Protein AF-A0A395H9W3-F1 (afdb_monomer)

pLDDT: mean 88.21, std 10.36, range [48.06, 97.06]

Secondary structure (DSSP, 8-state):
-HHHHHHHHHHHHHHHHHHHHTTHHHHHHHHTS-HHHHH---S---SS-HHHHHHHHHHH---HHHHHHHHHHHHHHHHHHHHHHHHTTS--HHHHHHH-TTPPP-HHHHHHHHHT-TT-SSHHHHHHHHHHHHHHHHHHHHHTSTTGGGGGGGGHHHHHHS-GGGHHHHHHHHHH-HHHHHHHHHHHHHHHHHHHH---

Sequence (200 aa):
KTRESIQTVEQRITTILAALERKMGKIKDYLASSVSVVTSSKTDWMGEDPCIVDIELASKQTSLDVKFKAGLGRCLMADRYISWEKETSRPSRVQALTADLSSSDRQFHVEKYVATNPQYKNRETARKAIQHGIKHRVFEELYGNPGASILFFFVYSLFRDLPYPALPLLSERLKQSKGLCDLAADRSKWVQECKRLYKG

Nearest PDB structures (foldseek):
  6w2r-assembly1_A  TM=2.247E-01  e=1.349E+00  synthetic construct
  6w2r-assembly4_D  TM=1.777E-01  e=1.017E+00  synthetic construct
  6e9n-assembly2_B  TM=1.859E-01  e=8.841E+00  Escherichia coli

Radius of gyration: 16.58 Å; Cα contacts (8 Å, |Δi|>4): 212; chains: 1; bounding box: 41×40×38 Å

Foldseek 3Di:
DPPVVVVVLVVLLVVLVVLLVVCVVVVLVVLVDALCVLLDDPDPPPLAPPLLVLLVVVVVDQDPSSLLSVLLSLLLLLVVLQVVVVVVVDDGPLRVCLVPVPPDDPLVSLLVVLVVDPNHPPSVSSSLSNVLSSLLSNLCVLLVAAQLSSSCSNVVVSSSPNRSVSSNVSSVVCCVVVSSVVSSRVSNVVSVVSSVSNDD

Organism: NCBI:txid1448316

Solvent-accessible surface area (backbone atoms only — not comparable to full-atom values): 10978 Å² total; per-residue (Å²): 121,69,66,67,53,48,55,53,48,52,52,51,46,52,51,47,51,53,56,46,60,78,40,38,69,66,50,52,58,58,72,68,51,60,57,68,70,71,43,56,74,90,69,83,62,86,79,45,48,45,41,53,55,34,41,55,47,36,76,79,44,86,51,69,66,41,26,44,49,21,38,50,22,17,43,51,47,18,49,55,50,46,54,56,38,49,76,68,77,46,84,32,73,43,58,48,37,67,76,33,52,78,59,75,83,64,59,70,58,48,51,50,53,49,71,73,37,82,56,48,76,58,46,67,58,48,42,52,31,25,60,54,14,38,52,41,50,32,45,16,62,75,60,72,39,72,49,40,46,58,67,42,28,82,44,40,71,61,56,68,73,52,57,62,74,50,44,62,60,44,39,55,54,40,62,70,36,57,76,59,37,51,51,28,58,75,40,15,65,58,47,52,50,35,60,73,59,50,65,110

Structure (mmCIF, N/CA/C/O backbone):
data_AF-A0A395H9W3-F1
#
_entry.id   AF-A0A395H9W3-F1
#
loop_
_atom_site.group_PDB
_atom_site.id
_atom_site.type_symbol
_atom_site.label_atom_id
_atom_site.label_alt_id
_atom_site.label_comp_id
_atom_site.label_asym_id
_atom_site.label_entity_id
_atom_site.label_seq_id
_atom_site.pdbx_PDB_ins_code
_atom_site.Cartn_x
_atom_site.Cartn_y
_atom_site.Cartn_z
_atom_site.occupancy
_atom_site.B_iso_or_equiv
_atom_site.auth_seq_id
_atom_site.auth_comp_id
_atom_site.auth_asym_id
_atom_site.auth_atom_id
_atom_site.pdbx_PDB_model_num
ATOM 1 N N . LYS A 1 1 ? -20.975 16.732 -15.163 1.00 50.28 1 LYS A N 1
ATOM 2 C CA . LYS A 1 1 ? -20.091 15.548 -14.984 1.00 50.28 1 LYS A CA 1
ATOM 3 C C . LYS A 1 1 ? -19.219 15.599 -13.718 1.00 50.28 1 LYS A C 1
ATOM 5 O O . LYS A 1 1 ? -18.920 14.547 -13.177 1.00 50.28 1 LYS A O 1
ATOM 10 N N . THR A 1 2 ? -18.838 16.772 -13.199 1.00 58.78 2 THR A N 1
ATOM 11 C CA . THR A 1 2 ? -17.886 16.902 -12.071 1.00 58.78 2 THR A CA 1
ATOM 12 C C . THR A 1 2 ? -18.462 16.522 -10.697 1.00 58.78 2 THR A C 1
ATOM 14 O O . THR A 1 2 ? -17.769 15.916 -9.891 1.00 58.78 2 THR A O 1
ATOM 17 N N . ARG A 1 3 ? -19.742 16.811 -10.430 1.00 48.06 3 ARG A N 1
ATOM 18 C CA . ARG A 1 3 ? -20.356 16.612 -9.101 1.00 48.06 3 ARG A CA 1
ATOM 19 C C . ARG A 1 3 ? -20.657 15.140 -8.775 1.00 48.06 3 ARG A C 1
ATOM 21 O O . ARG A 1 3 ? -20.326 14.685 -7.689 1.00 48.06 3 ARG A O 1
ATOM 28 N N . GLU A 1 4 ? -21.180 14.380 -9.741 1.00 49.59 4 GLU A N 1
ATOM 29 C CA . GLU A 1 4 ? -21.422 12.928 -9.610 1.00 49.59 4 GLU A CA 1
ATOM 30 C C . GLU A 1 4 ? -20.113 12.135 -9.460 1.00 49.59 4 GLU A C 1
ATOM 32 O O . GLU A 1 4 ? -20.036 11.184 -8.682 1.00 49.59 4 GLU A O 1
ATOM 37 N N . SER A 1 5 ? -19.049 12.569 -10.148 1.00 65.62 5 SER A N 1
ATOM 38 C CA . SER A 1 5 ? -17.709 11.989 -10.005 1.00 65.62 5 SER A CA 1
ATOM 39 C C . SER A 1 5 ? -17.141 12.198 -8.597 1.00 65.62 5 SER A C 1
ATOM 41 O O . SER A 1 5 ? -16.544 11.278 -8.041 1.00 65.62 5 SER A O 1
ATOM 43 N N . ILE A 1 6 ? -17.329 13.383 -8.007 1.00 67.62 6 ILE A N 1
ATOM 44 C CA . ILE A 1 6 ? -16.853 13.700 -6.649 1.00 67.62 6 ILE A CA 1
ATOM 45 C C . ILE A 1 6 ? -17.648 12.913 -5.603 1.00 67.62 6 ILE A C 1
ATOM 47 O O . ILE A 1 6 ? -17.051 12.261 -4.750 1.00 67.62 6 ILE A O 1
ATOM 51 N N . GLN A 1 7 ? -18.978 12.876 -5.725 1.00 66.94 7 GLN A N 1
ATOM 52 C CA . GLN A 1 7 ? -19.846 12.122 -4.814 1.00 66.94 7 GLN A CA 1
ATOM 53 C C . GLN A 1 7 ? -19.514 10.619 -4.815 1.00 66.94 7 GLN A C 1
ATOM 55 O O . GLN A 1 7 ? -19.508 9.967 -3.771 1.00 66.94 7 GLN A O 1
ATOM 60 N N . THR A 1 8 ? -19.144 10.075 -5.978 1.00 87.88 8 THR A N 1
ATOM 61 C CA . THR A 1 8 ? -18.698 8.680 -6.105 1.00 87.88 8 THR A CA 1
ATOM 62 C C . THR A 1 8 ? -17.341 8.440 -5.428 1.00 87.88 8 THR A C 1
ATOM 64 O O . THR A 1 8 ? -17.123 7.387 -4.823 1.00 87.88 8 THR A O 1
ATOM 67 N N . VAL A 1 9 ? -16.416 9.404 -5.498 1.00 91.31 9 VAL A N 1
ATOM 68 C CA . VAL A 1 9 ? -15.104 9.323 -4.832 1.00 91.31 9 VAL A CA 1
ATOM 69 C C . VAL A 1 9 ? -15.247 9.389 -3.313 1.00 91.31 9 VAL A C 1
ATOM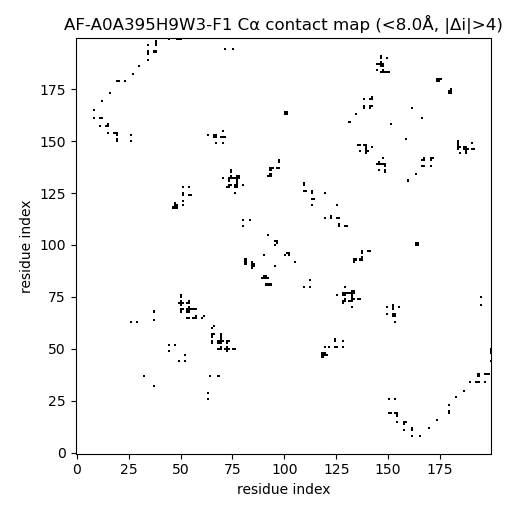 71 O O . VAL A 1 9 ? -14.672 8.551 -2.616 1.00 91.31 9 VAL A O 1
ATOM 74 N N . GLU A 1 10 ? -16.042 10.325 -2.798 1.00 92.62 10 GLU A N 1
ATOM 75 C CA . GLU A 1 10 ? -16.300 10.449 -1.361 1.00 92.62 10 GLU A CA 1
ATOM 76 C C . GLU A 1 10 ? -16.931 9.176 -0.796 1.00 92.62 10 GLU A C 1
ATOM 78 O O . GLU A 1 10 ? -16.454 8.644 0.205 1.00 92.62 10 GLU A O 1
ATOM 83 N N . GLN A 1 11 ? -17.924 8.610 -1.488 1.00 94.12 11 GLN A N 1
ATOM 84 C CA . GLN A 1 11 ? -18.550 7.356 -1.071 1.00 94.12 11 GLN A CA 1
ATOM 85 C C . GLN A 1 11 ? -17.548 6.193 -1.022 1.00 94.12 11 GLN A C 1
ATOM 87 O O . GLN A 1 11 ? -17.581 5.371 -0.100 1.00 94.12 11 GLN A O 1
ATOM 92 N N . ARG A 1 12 ? -16.627 6.117 -1.992 1.00 94.81 12 ARG A N 1
ATOM 93 C CA . ARG A 1 12 ? -15.558 5.105 -2.011 1.00 94.81 12 ARG A CA 1
ATOM 94 C C . ARG A 1 12 ? -14.594 5.271 -0.836 1.00 94.81 12 ARG A C 1
ATOM 96 O O . ARG A 1 12 ? -14.250 4.273 -0.205 1.00 94.81 12 ARG A O 1
ATOM 103 N N . ILE A 1 13 ? -14.205 6.504 -0.509 1.00 96.50 13 ILE A N 1
ATOM 104 C CA . ILE A 1 13 ? -13.354 6.806 0.654 1.00 96.50 13 ILE A CA 1
ATOM 105 C C . ILE A 1 13 ? -14.069 6.427 1.953 1.00 96.50 13 ILE A C 1
ATOM 107 O O . ILE A 1 13 ? -13.510 5.680 2.755 1.00 96.50 13 ILE A O 1
ATOM 111 N N . THR A 1 14 ? -15.325 6.840 2.125 1.00 95.88 14 THR A N 1
ATOM 112 C CA . THR A 1 14 ? -16.154 6.456 3.279 1.00 95.88 14 THR A CA 1
ATOM 113 C C . THR A 1 14 ? -16.253 4.938 3.408 1.00 95.88 14 THR A C 1
ATOM 115 O O . THR A 1 14 ? -16.108 4.392 4.500 1.00 95.88 14 THR A O 1
ATOM 118 N N . THR A 1 15 ? -16.411 4.227 2.289 1.00 96.75 15 THR A N 1
ATOM 119 C CA . THR A 1 15 ? -16.451 2.757 2.268 1.00 96.75 15 THR A CA 1
ATOM 120 C C . THR A 1 15 ? -15.126 2.134 2.716 1.00 96.75 15 THR A C 1
ATOM 122 O O . THR A 1 15 ? -15.141 1.155 3.466 1.00 96.75 15 THR A O 1
ATOM 125 N N . ILE A 1 16 ? -13.982 2.690 2.295 1.00 97.06 16 ILE A N 1
ATOM 126 C CA . ILE A 1 16 ? -12.652 2.253 2.752 1.00 97.06 16 ILE A CA 1
ATOM 127 C C . ILE A 1 16 ? -12.527 2.433 4.267 1.00 97.06 16 ILE A C 1
ATOM 129 O O . ILE A 1 16 ? -12.185 1.475 4.962 1.00 97.06 16 ILE A O 1
ATOM 133 N N . LEU A 1 17 ? -12.827 3.628 4.779 1.00 97.06 17 LEU A N 1
ATOM 134 C CA . LEU A 1 17 ? -12.671 3.953 6.199 1.00 97.06 17 LEU A CA 1
ATOM 135 C C . LEU A 1 17 ? -13.602 3.108 7.073 1.00 97.06 17 LEU A C 1
ATOM 137 O O . LEU A 1 17 ? -13.132 2.452 7.999 1.00 97.06 17 LEU A O 1
ATOM 141 N N . ALA A 1 18 ?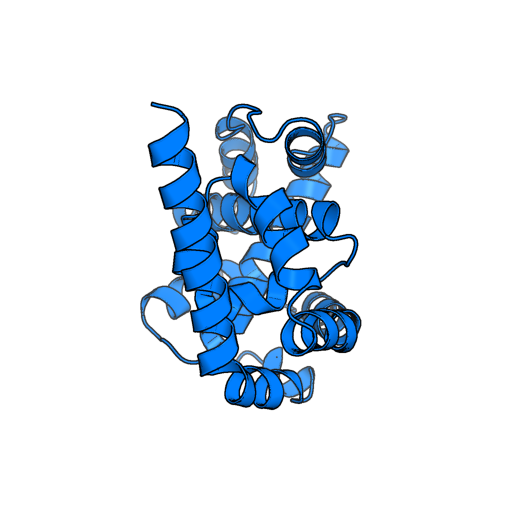 -14.879 2.983 6.704 1.00 96.50 18 ALA A N 1
ATOM 142 C CA . ALA A 1 18 ? -15.821 2.111 7.405 1.00 96.50 18 ALA A CA 1
ATOM 143 C C . ALA A 1 18 ? -15.376 0.635 7.382 1.00 96.50 18 ALA A C 1
ATOM 145 O O . ALA A 1 18 ? -15.551 -0.105 8.352 1.00 96.50 18 ALA A O 1
ATOM 146 N N . ALA A 1 19 ? -14.779 0.166 6.280 1.00 96.56 19 ALA A N 1
ATOM 147 C CA . ALA A 1 19 ? -14.246 -1.192 6.204 1.00 96.56 19 ALA A CA 1
ATOM 148 C C . ALA A 1 19 ? -13.026 -1.410 7.111 1.00 96.56 19 ALA A C 1
ATOM 150 O O . ALA A 1 19 ? -12.871 -2.518 7.635 1.00 96.56 19 ALA A O 1
ATOM 151 N N . LEU A 1 20 ? -12.186 -0.390 7.297 1.00 96.31 20 LEU A N 1
ATOM 152 C CA . LEU A 1 20 ? -11.075 -0.414 8.246 1.00 96.31 20 LEU A CA 1
ATOM 153 C C . LEU A 1 20 ? -11.578 -0.402 9.690 1.00 96.31 20 LEU A C 1
ATOM 155 O O . LEU A 1 20 ? -11.174 -1.256 10.474 1.00 96.31 20 LEU A O 1
ATOM 159 N N . GLU A 1 21 ? -12.511 0.490 10.020 1.00 95.50 21 GLU A N 1
ATOM 160 C CA . GLU A 1 21 ? -13.086 0.611 11.364 1.00 95.50 21 GLU A CA 1
ATOM 161 C C . GLU A 1 21 ? -13.760 -0.687 11.818 1.00 95.50 21 GLU A C 1
ATOM 163 O O . GLU A 1 21 ? -13.464 -1.191 12.901 1.00 95.50 21 GLU A O 1
ATOM 168 N N . ARG A 1 22 ? -14.556 -1.330 10.950 1.00 95.88 22 ARG A N 1
ATOM 169 C CA . ARG A 1 22 ? -15.165 -2.646 11.244 1.00 95.88 22 ARG A CA 1
ATOM 170 C C . ARG A 1 22 ? -14.147 -3.749 11.542 1.00 95.88 22 ARG A C 1
ATOM 172 O O . ARG A 1 22 ? -14.478 -4.732 12.200 1.00 95.88 22 ARG A O 1
ATOM 179 N N . LYS A 1 23 ? -12.928 -3.632 11.016 1.00 93.94 23 LYS A N 1
ATOM 180 C CA . LYS A 1 23 ? -11.847 -4.613 11.196 1.00 93.94 23 LYS A CA 1
ATOM 181 C C . LYS A 1 23 ? -10.817 -4.166 12.231 1.00 93.94 23 LYS A C 1
ATOM 183 O O . LYS A 1 23 ? -9.870 -4.910 12.471 1.00 93.94 23 LYS A O 1
ATOM 188 N N . MET A 1 24 ? -11.002 -2.996 12.844 1.00 93.31 24 MET A N 1
ATOM 189 C CA . MET A 1 24 ? -9.991 -2.319 13.649 1.00 93.31 24 MET A CA 1
ATOM 190 C C . MET A 1 24 ? -9.416 -3.214 14.742 1.00 93.31 24 MET A C 1
ATOM 192 O O . MET A 1 24 ? -8.200 -3.326 14.829 1.00 93.31 24 MET A O 1
ATOM 196 N N . GLY A 1 25 ? -10.265 -3.877 15.537 1.00 93.94 25 GLY A N 1
ATOM 197 C CA . GLY A 1 25 ? -9.808 -4.765 16.614 1.00 93.94 25 GLY A CA 1
ATOM 198 C C . GLY A 1 25 ? -8.869 -5.852 16.091 1.00 93.94 25 GLY A C 1
ATOM 199 O O . GLY A 1 25 ? -7.715 -5.922 16.490 1.00 93.94 25 GLY A O 1
ATOM 200 N N . LYS A 1 26 ? -9.304 -6.590 15.063 1.00 94.00 26 LYS A N 1
ATOM 201 C CA . LYS A 1 26 ? -8.502 -7.660 14.452 1.00 94.00 26 LYS A CA 1
ATOM 202 C C . LYS A 1 26 ? -7.198 -7.154 13.824 1.00 94.00 26 LYS A C 1
ATOM 204 O O . LYS A 1 26 ? -6.192 -7.854 13.860 1.00 94.00 26 LYS A O 1
ATOM 209 N N . ILE A 1 27 ? -7.217 -5.961 13.220 1.00 93.88 27 ILE A N 1
ATOM 210 C CA . ILE A 1 27 ? -6.010 -5.333 12.663 1.00 93.88 27 ILE A CA 1
ATOM 211 C C . ILE A 1 27 ? -5.053 -4.962 13.798 1.00 93.88 27 ILE A C 1
ATOM 213 O O . ILE A 1 27 ? -3.875 -5.288 13.715 1.00 93.88 27 ILE A O 1
ATOM 217 N N . LYS A 1 28 ? -5.546 -4.324 14.865 1.00 94.06 28 LYS A N 1
ATOM 218 C CA . LYS A 1 28 ? -4.741 -3.962 16.038 1.00 94.06 28 LYS A CA 1
ATOM 219 C C . LYS A 1 28 ? -4.086 -5.186 16.668 1.00 94.06 28 LYS A C 1
ATOM 221 O O . LYS A 1 28 ? -2.877 -5.156 16.878 1.00 94.06 28 LYS A O 1
ATOM 226 N N . ASP A 1 29 ? -4.854 -6.249 16.889 1.00 92.94 29 ASP A N 1
ATOM 227 C CA . ASP A 1 29 ? -4.359 -7.497 17.476 1.00 92.94 29 ASP A CA 1
ATOM 228 C C . ASP A 1 29 ? -3.267 -8.120 16.601 1.00 92.94 29 ASP A C 1
ATOM 230 O O . ASP A 1 29 ? -2.193 -8.471 17.085 1.00 92.94 29 ASP A O 1
ATOM 234 N N . TYR A 1 30 ? -3.495 -8.185 15.285 1.00 92.56 30 TYR A N 1
ATOM 235 C CA . TYR A 1 30 ? -2.500 -8.714 14.355 1.00 92.56 30 TYR A CA 1
ATOM 236 C C . TYR A 1 30 ? -1.212 -7.874 14.363 1.00 92.56 30 TYR A C 1
ATOM 238 O O . TYR A 1 30 ? -0.124 -8.427 14.505 1.00 92.56 30 TYR A O 1
ATOM 246 N N . LEU A 1 31 ? -1.321 -6.542 14.292 1.00 91.38 31 LEU A N 1
ATOM 247 C CA . LEU A 1 31 ? -0.172 -5.623 14.296 1.00 91.38 31 LEU A CA 1
ATOM 248 C C . LEU A 1 31 ? 0.544 -5.518 15.652 1.00 91.38 31 LEU A C 1
ATOM 250 O O . LEU A 1 31 ? 1.634 -4.948 15.728 1.00 91.38 31 LEU A O 1
ATOM 254 N N . ALA A 1 32 ? -0.053 -6.039 16.725 1.00 90.94 32 ALA A N 1
ATOM 255 C CA . ALA A 1 32 ? 0.594 -6.184 18.023 1.00 90.94 32 ALA A CA 1
ATOM 256 C C . ALA A 1 32 ? 1.506 -7.423 18.104 1.00 90.94 32 ALA A C 1
ATOM 258 O O . ALA A 1 32 ? 2.291 -7.526 19.046 1.00 90.94 32 ALA A O 1
ATOM 259 N N . SER A 1 33 ? 1.439 -8.331 17.124 1.00 89.19 33 SER A N 1
ATOM 260 C CA . SER A 1 33 ? 2.284 -9.530 17.066 1.00 89.19 33 SER A CA 1
ATOM 261 C C . SER A 1 33 ? 3.768 -9.182 16.911 1.00 89.19 33 SER A C 1
ATOM 263 O O . SER A 1 33 ? 4.135 -8.131 16.373 1.00 89.19 33 SER A O 1
ATOM 265 N N . SER A 1 34 ? 4.654 -10.079 17.350 1.00 85.81 34 SER A N 1
ATOM 266 C CA . SER A 1 34 ? 6.090 -9.903 17.125 1.00 85.81 34 SER A CA 1
ATOM 267 C C . SER A 1 34 ? 6.416 -9.963 15.631 1.00 85.81 34 SER A C 1
ATOM 269 O O . SER A 1 34 ? 5.802 -10.713 14.869 1.00 85.81 34 SER A O 1
ATOM 271 N N . VAL A 1 35 ? 7.429 -9.202 15.209 1.00 85.12 35 VAL A N 1
ATOM 272 C CA . VAL A 1 35 ? 7.870 -9.190 13.805 1.00 85.12 35 VAL A CA 1
ATOM 273 C C . VAL A 1 35 ? 8.266 -10.594 13.337 1.00 85.12 35 VAL A C 1
ATOM 275 O O . VAL A 1 35 ? 7.911 -10.992 12.233 1.00 85.12 35 VAL A O 1
ATOM 278 N N . SER A 1 36 ? 8.916 -11.377 14.205 1.00 77.31 36 SER A N 1
ATOM 279 C CA . SER A 1 36 ? 9.367 -12.742 13.906 1.00 77.31 36 SER A CA 1
ATOM 280 C C . SER A 1 36 ? 8.243 -13.688 13.482 1.00 77.31 36 SER A C 1
ATOM 282 O O . SER A 1 36 ? 8.453 -14.526 12.609 1.00 77.31 36 SER A O 1
ATOM 284 N N . VAL A 1 37 ? 7.046 -13.549 14.060 1.00 74.81 37 VAL A N 1
ATOM 285 C CA . VAL A 1 37 ? 5.881 -14.369 13.696 1.00 74.81 37 VAL A CA 1
ATOM 286 C C . VAL A 1 37 ? 5.444 -14.052 12.270 1.00 74.81 37 VAL A C 1
ATOM 288 O O . VAL A 1 37 ? 5.152 -14.955 11.489 1.00 74.81 37 VAL A O 1
ATOM 291 N N . VAL A 1 38 ? 5.471 -12.773 11.911 1.00 74.12 38 VAL A N 1
ATOM 292 C CA . VAL A 1 38 ? 4.949 -12.265 10.644 1.00 74.12 38 VAL A CA 1
ATOM 293 C C . VAL A 1 38 ? 5.936 -12.441 9.487 1.00 74.12 38 VAL A C 1
ATOM 295 O O . VAL A 1 38 ? 5.521 -12.683 8.356 1.00 74.12 38 VAL A O 1
ATOM 298 N N . THR A 1 39 ? 7.243 -12.363 9.747 1.00 70.56 39 THR A N 1
ATOM 299 C CA . THR A 1 39 ? 8.281 -12.563 8.722 1.00 70.56 39 THR A CA 1
ATOM 300 C C . THR A 1 39 ? 8.706 -14.020 8.573 1.00 70.56 39 THR A C 1
ATOM 302 O O . THR A 1 39 ? 9.443 -14.340 7.645 1.00 70.56 39 THR A O 1
ATOM 305 N N . SER A 1 40 ? 8.257 -14.919 9.455 1.00 66.94 40 SER A N 1
ATOM 306 C CA . SER A 1 40 ? 8.475 -16.353 9.271 1.00 66.94 40 SER A CA 1
ATOM 307 C C . SER A 1 40 ? 7.628 -16.866 8.100 1.00 66.94 40 SER A C 1
ATOM 309 O O . SER A 1 40 ? 6.391 -16.818 8.118 1.00 66.94 40 SER A O 1
ATOM 311 N N . SER A 1 41 ? 8.294 -17.336 7.046 1.00 61.09 41 SER A N 1
ATOM 312 C CA . SER A 1 41 ? 7.635 -18.083 5.982 1.00 61.09 41 SER A CA 1
ATOM 313 C C . SER A 1 41 ? 7.770 -19.575 6.242 1.00 61.09 41 SER A C 1
ATOM 315 O O . SER A 1 41 ? 8.867 -20.076 6.473 1.00 61.09 41 SER A O 1
ATOM 317 N N . LYS A 1 42 ? 6.639 -20.282 6.207 1.00 59.19 42 LYS A N 1
ATOM 318 C CA . LYS A 1 42 ? 6.598 -21.750 6.112 1.00 59.19 42 LYS A CA 1
ATOM 319 C C 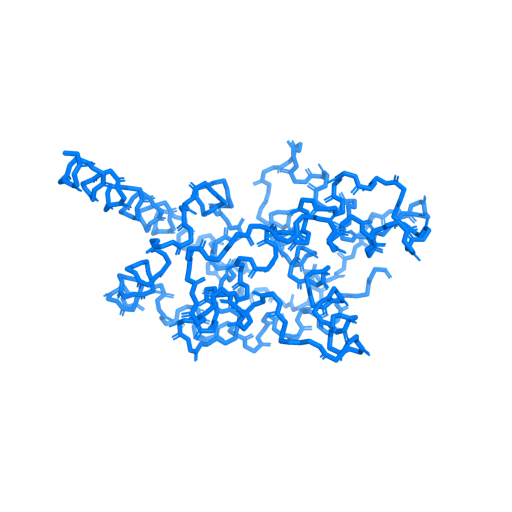. LYS A 1 42 ? 6.493 -22.219 4.658 1.00 59.19 42 LYS A C 1
ATOM 321 O O . LYS A 1 42 ? 6.386 -23.416 4.415 1.00 59.19 42 LYS A O 1
ATOM 326 N N . THR A 1 43 ? 6.435 -21.284 3.713 1.00 61.53 43 THR A N 1
ATOM 327 C CA . THR A 1 43 ? 6.223 -21.567 2.299 1.00 61.53 43 THR A CA 1
ATOM 328 C C . THR A 1 43 ? 7.563 -21.919 1.674 1.00 61.53 43 THR A C 1
ATOM 330 O O . THR A 1 43 ? 8.489 -21.114 1.717 1.00 61.53 43 THR A O 1
ATOM 333 N N . ASP A 1 44 ? 7.663 -23.115 1.097 1.00 60.91 44 ASP A N 1
ATOM 334 C CA . ASP A 1 44 ? 8.795 -23.483 0.254 1.00 60.91 44 ASP A CA 1
ATOM 335 C C . ASP A 1 44 ? 8.712 -22.674 -1.046 1.00 60.91 44 ASP A C 1
ATOM 337 O O . ASP A 1 44 ? 7.876 -22.922 -1.924 1.00 60.91 44 ASP A O 1
ATOM 341 N N . TRP A 1 45 ? 9.513 -21.616 -1.125 1.00 66.50 45 TRP A N 1
ATOM 342 C CA . TRP A 1 45 ? 9.583 -20.752 -2.290 1.00 66.50 45 TRP A CA 1
ATOM 343 C C . TRP A 1 45 ? 10.369 -21.493 -3.371 1.00 66.50 45 TRP A C 1
ATOM 345 O O . TRP A 1 45 ? 11.585 -21.356 -3.463 1.00 66.50 45 TRP A O 1
ATOM 355 N N . MET A 1 46 ? 9.685 -22.315 -4.174 1.00 66.62 46 MET A N 1
ATOM 356 C CA . MET A 1 46 ? 10.278 -23.151 -5.232 1.00 66.62 46 MET A CA 1
ATOM 357 C C . MET A 1 46 ? 10.885 -22.328 -6.396 1.00 66.62 46 MET A C 1
ATOM 359 O O . MET A 1 46 ? 10.443 -22.370 -7.551 1.00 66.62 46 MET A O 1
ATOM 363 N N . GLY A 1 47 ? 11.915 -21.538 -6.092 1.00 74.50 47 GLY A N 1
ATOM 364 C CA . GLY A 1 47 ? 12.675 -20.694 -7.009 1.00 74.50 47 GLY A CA 1
ATOM 365 C C . GLY A 1 47 ? 11.896 -19.536 -7.638 1.00 74.50 47 GLY A C 1
ATOM 366 O O . GLY A 1 47 ? 12.262 -19.123 -8.731 1.00 74.50 47 GLY A O 1
ATOM 367 N N . GLU A 1 48 ? 10.799 -19.074 -7.037 1.00 87.56 48 GLU A N 1
ATOM 368 C CA . GLU A 1 48 ? 10.081 -17.838 -7.412 1.00 87.56 48 GLU A CA 1
ATOM 369 C C . GLU A 1 48 ? 10.313 -16.771 -6.334 1.00 87.56 48 GLU A C 1
ATOM 371 O O . GLU A 1 48 ? 10.602 -17.118 -5.187 1.00 87.56 48 GLU A O 1
ATOM 376 N N . ASP A 1 49 ? 10.179 -15.486 -6.680 1.00 88.81 49 ASP A N 1
ATOM 377 C CA . ASP A 1 49 ? 10.283 -14.409 -5.693 1.00 88.81 49 ASP A CA 1
ATOM 378 C C . ASP A 1 49 ? 9.209 -14.559 -4.591 1.00 88.81 49 ASP A C 1
ATOM 380 O O . ASP A 1 49 ? 8.009 -14.605 -4.885 1.00 88.81 49 ASP A O 1
ATOM 384 N N . PRO A 1 50 ? 9.602 -14.565 -3.310 1.00 88.88 50 PRO A N 1
ATOM 385 C CA . PRO A 1 50 ? 8.673 -14.737 -2.192 1.00 88.88 50 PRO A CA 1
ATOM 386 C C . PRO A 1 50 ? 7.561 -13.692 -2.097 1.00 88.88 50 PRO A C 1
ATOM 388 O O . PRO A 1 50 ? 6.459 -13.984 -1.631 1.00 88.88 50 PRO A O 1
ATOM 391 N N . CYS A 1 51 ? 7.794 -12.475 -2.594 1.00 91.19 51 CYS A N 1
ATOM 392 C CA . CYS A 1 51 ? 6.742 -11.467 -2.691 1.00 91.19 51 CYS A CA 1
ATOM 393 C C . CYS A 1 51 ? 5.662 -11.890 -3.694 1.00 91.19 51 CYS A C 1
ATOM 395 O O . CYS A 1 51 ? 4.480 -11.661 -3.444 1.00 91.19 51 CYS A O 1
ATOM 397 N N . ILE A 1 52 ? 6.050 -12.497 -4.821 1.00 91.69 52 ILE A N 1
ATOM 398 C CA . ILE A 1 52 ? 5.117 -12.951 -5.861 1.00 91.69 52 ILE A CA 1
ATOM 399 C C . ILE A 1 52 ? 4.253 -14.084 -5.317 1.00 91.69 52 ILE A C 1
ATOM 401 O O . ILE A 1 52 ? 3.029 -14.008 -5.412 1.00 91.69 52 ILE A O 1
ATOM 405 N N . VAL A 1 53 ? 4.869 -15.083 -4.686 1.00 90.50 53 VAL A N 1
ATOM 406 C CA . VAL A 1 53 ? 4.142 -16.234 -4.135 1.00 90.50 53 VAL A CA 1
ATOM 407 C C . VAL A 1 53 ? 3.121 -15.792 -3.077 1.00 90.50 53 VAL A C 1
ATOM 409 O O . VAL A 1 53 ? 1.961 -16.197 -3.152 1.00 90.50 53 VAL A O 1
ATOM 412 N N . ASP A 1 54 ? 3.477 -14.897 -2.150 1.00 91.06 54 ASP A N 1
ATOM 413 C CA . ASP A 1 54 ? 2.514 -14.397 -1.153 1.00 91.06 54 ASP A CA 1
ATOM 414 C C . ASP A 1 54 ? 1.388 -13.558 -1.767 1.00 91.06 54 ASP A C 1
ATOM 416 O O . ASP A 1 54 ? 0.231 -13.622 -1.332 1.00 91.06 54 ASP A O 1
ATOM 420 N N . ILE A 1 55 ? 1.687 -12.795 -2.820 1.00 92.62 55 ILE A N 1
ATOM 421 C CA . ILE A 1 55 ? 0.676 -12.047 -3.573 1.00 92.62 55 ILE A CA 1
ATOM 422 C C . ILE A 1 55 ? -0.320 -12.991 -4.251 1.00 92.62 55 ILE A C 1
ATOM 424 O O . ILE A 1 55 ? -1.526 -12.720 -4.228 1.00 92.62 55 ILE A O 1
ATOM 428 N N . GLU A 1 56 ? 0.156 -14.095 -4.818 1.00 91.38 56 GLU A N 1
ATOM 429 C CA . GLU A 1 56 ? -0.696 -15.118 -5.421 1.00 91.38 56 GLU A CA 1
ATOM 430 C C . GLU A 1 56 ? -1.510 -15.876 -4.372 1.00 91.38 56 GLU A C 1
ATOM 432 O O . GLU A 1 56 ? -2.709 -16.091 -4.570 1.00 91.38 56 GLU A O 1
ATOM 437 N N . LEU A 1 57 ? -0.918 -16.216 -3.225 1.00 89.81 57 LEU A N 1
ATOM 438 C CA . LEU A 1 57 ? -1.635 -16.844 -2.112 1.00 89.81 57 LEU A CA 1
ATOM 439 C C . LEU A 1 57 ? -2.791 -15.965 -1.617 1.00 89.81 57 LEU A C 1
ATOM 441 O O . LEU A 1 57 ? -3.884 -16.477 -1.365 1.00 89.81 57 LEU A O 1
ATOM 445 N N . ALA A 1 58 ? -2.610 -14.643 -1.572 1.00 90.06 58 ALA A N 1
ATOM 446 C CA . ALA A 1 58 ? -3.663 -13.700 -1.187 1.00 90.06 58 ALA A CA 1
ATOM 447 C C . ALA A 1 58 ? -4.842 -13.617 -2.164 1.00 90.06 58 ALA A C 1
ATOM 449 O O . ALA A 1 58 ? -5.901 -13.112 -1.792 1.00 90.06 58 ALA A O 1
ATOM 450 N N . SER A 1 59 ? -4.696 -14.116 -3.396 1.00 83.88 59 SER A N 1
ATOM 451 C CA . SER A 1 59 ? -5.835 -14.258 -4.314 1.00 83.88 59 SER A CA 1
ATOM 452 C C . SER A 1 59 ? -6.752 -15.428 -3.937 1.00 83.88 59 SER A C 1
ATOM 454 O O . SER A 1 59 ? -7.933 -15.413 -4.277 1.00 83.88 59 SER A O 1
ATOM 456 N N . LYS A 1 60 ? -6.223 -16.417 -3.203 1.00 84.81 60 LYS A N 1
ATOM 457 C CA . LYS A 1 60 ? -6.914 -17.658 -2.819 1.00 84.81 60 LYS A CA 1
ATOM 458 C C . LYS A 1 60 ? -7.323 -17.673 -1.346 1.00 84.81 60 LYS A C 1
ATOM 460 O O . LYS A 1 60 ? -8.301 -18.320 -0.989 1.00 84.81 60 LYS A O 1
ATOM 465 N N . GLN A 1 61 ? -6.580 -16.976 -0.485 1.00 84.00 61 GLN A N 1
ATOM 466 C CA . GLN A 1 61 ? -6.772 -16.986 0.965 1.00 84.00 61 GLN A CA 1
ATOM 467 C C . GLN A 1 61 ? -7.056 -15.591 1.523 1.00 84.00 61 GLN A C 1
ATOM 469 O O . GLN A 1 61 ? -6.525 -14.583 1.062 1.00 84.00 61 GLN A O 1
ATOM 474 N N . THR A 1 62 ? -7.875 -15.530 2.575 1.00 84.00 62 THR A N 1
ATOM 475 C CA . THR A 1 62 ? -8.363 -14.262 3.141 1.00 84.00 62 THR A CA 1
ATOM 476 C C . THR A 1 62 ? -7.848 -13.947 4.544 1.00 84.00 62 THR A C 1
ATOM 478 O O . THR A 1 62 ? -8.340 -12.983 5.150 1.00 84.00 62 THR A O 1
ATOM 481 N N . SER A 1 63 ? -6.903 -14.730 5.075 1.00 90.62 63 SER A N 1
ATOM 482 C CA . SER A 1 63 ? -6.335 -14.516 6.412 1.00 90.62 63 SER A CA 1
ATOM 483 C C . SER A 1 63 ? -5.614 -13.164 6.505 1.00 90.62 63 SER A C 1
ATOM 485 O O . SER A 1 63 ? -5.199 -12.586 5.497 1.00 90.62 63 SER A O 1
ATOM 487 N N . LEU A 1 64 ? -5.507 -12.619 7.722 1.00 91.19 64 LEU A N 1
ATOM 488 C CA . LEU A 1 64 ? -4.792 -11.357 7.946 1.00 91.19 64 LEU A CA 1
ATOM 489 C C . LEU A 1 64 ? -3.307 -11.496 7.626 1.00 91.19 64 LEU A C 1
ATOM 491 O O . LEU A 1 64 ? -2.748 -10.578 7.040 1.00 91.19 64 LEU A O 1
ATOM 495 N N . ASP A 1 65 ? -2.721 -12.656 7.933 1.00 91.00 65 ASP A N 1
ATOM 496 C CA . ASP A 1 65 ? -1.316 -12.942 7.656 1.00 91.00 65 ASP A CA 1
ATOM 497 C C . ASP A 1 65 ? -0.995 -12.885 6.167 1.00 91.00 65 ASP A C 1
ATOM 499 O O . ASP A 1 65 ? -0.147 -12.109 5.732 1.00 91.00 65 ASP A O 1
ATOM 503 N N . VAL A 1 66 ? -1.767 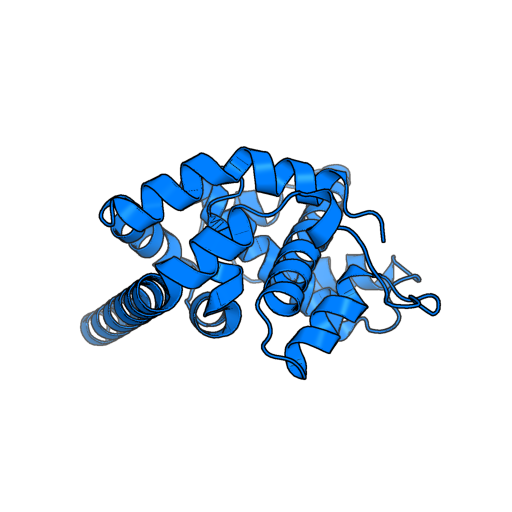-13.615 5.364 1.00 90.88 66 VAL A N 1
ATOM 504 C CA . VAL A 1 66 ? -1.580 -13.647 3.913 1.00 90.88 66 VAL A CA 1
ATOM 505 C C . VAL A 1 66 ? -1.827 -12.265 3.297 1.00 90.88 66 VAL A C 1
ATOM 507 O O . VAL A 1 66 ? -1.075 -11.824 2.431 1.00 90.88 66 VAL A O 1
ATOM 510 N N . LYS A 1 67 ? -2.843 -11.526 3.766 1.00 93.19 67 LYS A N 1
ATOM 511 C CA . LYS A 1 67 ? -3.097 -10.147 3.307 1.00 93.19 67 LYS A CA 1
ATOM 512 C C . LYS A 1 67 ? -1.952 -9.204 3.649 1.00 93.19 67 LYS A C 1
ATOM 514 O O . LYS A 1 67 ? -1.567 -8.391 2.808 1.00 93.19 67 LYS A O 1
ATOM 519 N N . PHE A 1 68 ? -1.436 -9.301 4.871 1.00 93.81 68 PHE A N 1
ATOM 520 C CA . PHE A 1 68 ? -0.332 -8.478 5.328 1.00 93.81 68 PHE A CA 1
ATOM 521 C C . PHE A 1 68 ? 0.920 -8.752 4.499 1.00 93.81 68 PHE A C 1
ATOM 523 O O . PHE A 1 68 ? 1.461 -7.818 3.9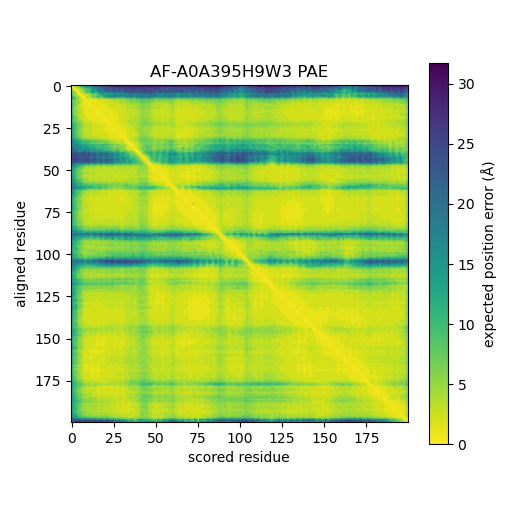09 1.00 93.81 68 PHE A O 1
ATOM 530 N N . LYS A 1 69 ? 1.327 -10.019 4.378 1.00 92.19 69 LYS A N 1
ATOM 531 C CA . LYS A 1 69 ? 2.502 -10.424 3.602 1.00 92.19 69 LYS A CA 1
ATOM 532 C C . LYS A 1 69 ? 2.393 -10.035 2.133 1.00 92.19 69 LYS A C 1
ATOM 534 O O . LYS A 1 69 ? 3.319 -9.457 1.576 1.00 92.19 69 LYS A O 1
ATOM 539 N N . ALA A 1 70 ? 1.224 -10.206 1.523 1.00 93.62 70 ALA A N 1
ATOM 540 C CA . ALA A 1 70 ? 0.997 -9.758 0.155 1.00 93.62 70 ALA A CA 1
ATOM 541 C C . ALA A 1 70 ? 1.078 -8.226 0.010 1.00 93.62 70 ALA A C 1
ATOM 543 O O . ALA A 1 70 ? 1.545 -7.717 -1.011 1.00 93.62 70 ALA A O 1
ATOM 544 N N . GLY A 1 71 ? 0.589 -7.459 0.988 1.00 94.81 71 GLY A N 1
ATOM 545 C CA . GLY A 1 71 ? 0.751 -6.001 1.014 1.00 94.81 71 GLY A CA 1
ATOM 546 C C . GLY A 1 71 ? 2.216 -5.589 1.176 1.00 94.81 71 GLY A C 1
ATOM 547 O O . GLY A 1 71 ? 2.713 -4.737 0.437 1.00 94.81 71 GLY A O 1
ATOM 548 N N . LEU A 1 72 ? 2.929 -6.265 2.078 1.00 94.12 72 LEU A N 1
ATOM 549 C CA . LEU A 1 72 ? 4.356 -6.087 2.318 1.00 94.12 72 LEU A CA 1
ATOM 550 C C . LEU A 1 72 ? 5.177 -6.377 1.056 1.00 94.12 72 LEU A C 1
ATOM 552 O O . LEU A 1 72 ? 5.980 -5.537 0.651 1.00 94.12 72 LEU A O 1
ATOM 556 N N . GLY A 1 73 ? 4.903 -7.499 0.387 1.00 94.06 73 GLY A N 1
ATOM 557 C CA . GLY A 1 73 ? 5.535 -7.898 -0.866 1.00 94.06 73 GLY A CA 1
ATOM 558 C C . GLY A 1 73 ? 5.351 -6.858 -1.969 1.00 94.06 73 GLY A C 1
ATOM 559 O O . GLY A 1 73 ? 6.323 -6.467 -2.608 1.00 94.06 73 GLY A O 1
ATOM 560 N N . ARG A 1 74 ? 4.142 -6.301 -2.139 1.00 95.62 74 ARG A N 1
ATOM 561 C CA . ARG A 1 74 ? 3.907 -5.198 -3.097 1.00 95.62 74 ARG A CA 1
ATOM 562 C C . ARG A 1 74 ? 4.770 -3.978 -2.782 1.00 95.62 74 ARG A C 1
ATOM 564 O O . ARG A 1 74 ? 5.388 -3.415 -3.682 1.00 95.62 74 ARG A O 1
ATOM 571 N N . CYS A 1 75 ? 4.833 -3.582 -1.512 1.00 95.50 75 CYS A N 1
ATOM 572 C CA . CYS A 1 75 ? 5.651 -2.455 -1.069 1.00 95.50 75 CYS A CA 1
ATOM 573 C C . CYS A 1 75 ? 7.154 -2.693 -1.275 1.00 95.50 75 CYS A C 1
ATOM 575 O O . CYS A 1 75 ? 7.852 -1.750 -1.637 1.00 95.50 75 CYS A O 1
ATOM 577 N N . LEU A 1 76 ? 7.644 -3.918 -1.067 1.00 94.50 76 LEU A N 1
ATOM 578 C CA . LEU A 1 76 ? 9.044 -4.290 -1.299 1.00 94.50 76 LEU A CA 1
ATOM 579 C C . LEU A 1 76 ? 9.385 -4.330 -2.791 1.00 94.50 76 LEU A C 1
ATOM 581 O O . LEU A 1 76 ? 10.414 -3.800 -3.200 1.00 94.50 76 LEU A O 1
ATOM 585 N N . MET A 1 77 ? 8.515 -4.908 -3.621 1.00 94.94 77 MET A N 1
ATOM 586 C CA . MET A 1 77 ? 8.708 -4.919 -5.073 1.00 94.94 77 MET A CA 1
ATOM 587 C C . MET A 1 77 ? 8.714 -3.501 -5.650 1.00 94.94 77 MET A C 1
ATOM 589 O O . MET A 1 77 ? 9.555 -3.185 -6.489 1.00 94.94 77 MET A O 1
ATOM 593 N N . ALA A 1 78 ? 7.829 -2.626 -5.164 1.00 94.88 78 ALA A N 1
ATOM 594 C CA . ALA A 1 78 ? 7.857 -1.217 -5.534 1.00 94.88 78 ALA A CA 1
ATOM 595 C C . ALA A 1 78 ? 9.146 -0.519 -5.084 1.00 94.88 78 ALA A C 1
ATOM 597 O O . ALA A 1 78 ? 9.704 0.235 -5.871 1.00 94.88 78 ALA A O 1
ATOM 598 N N . ASP A 1 79 ? 9.661 -0.791 -3.881 1.00 94.00 79 ASP A N 1
ATOM 599 C CA . ASP A 1 79 ? 10.933 -0.211 -3.428 1.00 94.00 79 ASP A CA 1
ATOM 600 C C . ASP A 1 79 ? 12.103 -0.631 -4.321 1.00 94.00 79 ASP A C 1
ATOM 602 O O . ASP A 1 79 ? 12.901 0.216 -4.716 1.00 94.00 79 ASP A O 1
ATOM 606 N N . ARG A 1 80 ? 12.181 -1.915 -4.697 1.00 93.44 80 ARG A N 1
ATOM 607 C CA . ARG A 1 80 ? 13.213 -2.420 -5.619 1.00 93.44 80 ARG A CA 1
ATOM 608 C C . ARG A 1 80 ? 13.120 -1.739 -6.989 1.00 93.44 80 ARG A C 1
ATOM 610 O O . ARG A 1 80 ? 14.142 -1.326 -7.532 1.00 93.44 80 ARG A O 1
ATOM 617 N N . TYR A 1 81 ? 11.904 -1.562 -7.509 1.00 93.25 81 TYR A N 1
ATOM 618 C CA . TYR A 1 81 ? 11.664 -0.816 -8.746 1.00 93.25 81 TYR A CA 1
ATOM 619 C C . TYR A 1 81 ? 12.058 0.665 -8.626 1.00 93.25 81 TYR A C 1
ATOM 621 O O . TYR A 1 81 ? 12.721 1.195 -9.511 1.00 93.25 81 TYR A O 1
ATOM 629 N N . ILE A 1 82 ? 11.698 1.338 -7.528 1.00 91.81 82 ILE A N 1
ATOM 630 C CA . ILE A 1 82 ? 12.028 2.752 -7.289 1.00 91.81 82 ILE A CA 1
ATOM 631 C C . ILE A 1 82 ? 13.545 2.948 -7.187 1.00 91.81 82 ILE A C 1
ATOM 633 O O . ILE A 1 82 ? 14.063 3.933 -7.713 1.00 91.81 82 ILE A O 1
ATOM 637 N N . SER A 1 83 ? 14.260 2.034 -6.527 1.00 91.50 83 SER A N 1
ATOM 638 C CA . SER A 1 83 ? 15.727 2.056 -6.470 1.00 91.50 83 SER A CA 1
ATOM 639 C C . SER A 1 83 ? 16.336 1.927 -7.864 1.00 91.50 83 SER A C 1
ATOM 641 O O . SER A 1 83 ? 17.159 2.756 -8.242 1.00 91.50 83 SER A O 1
ATOM 643 N N . TRP A 1 84 ? 15.847 0.979 -8.667 1.00 90.81 84 TRP A N 1
ATOM 644 C CA . TRP A 1 84 ? 16.262 0.838 -10.061 1.00 90.81 84 TRP A CA 1
ATOM 645 C C . TRP A 1 84 ? 15.947 2.086 -10.906 1.00 90.81 84 TRP A C 1
ATOM 647 O O . TRP A 1 84 ? 16.786 2.533 -11.681 1.00 90.81 84 TRP A O 1
ATOM 657 N N . GLU A 1 85 ? 14.779 2.720 -10.737 1.00 88.00 85 GLU A N 1
ATOM 658 C CA . GLU A 1 85 ? 14.457 3.969 -11.449 1.00 88.00 85 GLU A CA 1
ATOM 659 C C . GLU A 1 85 ? 15.438 5.099 -11.107 1.00 88.00 85 GLU A C 1
ATOM 661 O O . GLU A 1 85 ? 15.840 5.847 -12.003 1.00 88.00 85 GLU A O 1
ATOM 666 N N . LYS A 1 86 ? 15.848 5.221 -9.837 1.00 85.12 86 LYS A N 1
ATOM 667 C CA . LYS A 1 86 ? 16.807 6.249 -9.397 1.00 85.12 86 LYS A CA 1
ATOM 668 C C . LYS A 1 86 ? 18.172 6.087 -10.063 1.00 85.12 86 LYS A C 1
ATOM 670 O O . LYS A 1 86 ? 18.784 7.088 -10.433 1.00 85.12 86 LYS A O 1
ATOM 675 N N . GLU A 1 87 ? 18.613 4.851 -10.277 1.00 85.31 87 GLU A N 1
ATOM 676 C CA . GLU A 1 87 ? 19.856 4.541 -10.998 1.00 85.31 87 GLU A CA 1
ATOM 677 C C . GLU A 1 87 ? 19.792 4.959 -12.478 1.00 85.31 87 GLU A C 1
ATOM 679 O O . GLU A 1 87 ? 20.821 5.221 -13.094 1.00 85.31 87 GLU A O 1
ATOM 684 N N . THR A 1 88 ? 18.589 5.114 -13.044 1.00 78.81 88 THR A N 1
ATOM 685 C CA . THR A 1 88 ? 18.380 5.572 -14.433 1.00 78.81 88 THR A CA 1
ATOM 686 C C . THR A 1 88 ? 18.268 7.101 -14.596 1.00 78.81 88 THR A C 1
ATOM 688 O O . THR A 1 88 ? 17.859 7.575 -15.659 1.00 78.81 88 THR A O 1
ATOM 691 N N . SER A 1 89 ? 18.630 7.881 -13.565 1.00 62.47 89 SER A N 1
ATOM 692 C CA . SER A 1 89 ? 18.712 9.361 -13.567 1.00 62.47 89 SER A CA 1
ATOM 693 C C . SER A 1 89 ? 17.416 10.102 -13.944 1.00 62.47 89 SER A C 1
ATOM 695 O O . SER A 1 89 ? 17.444 11.142 -14.603 1.00 62.47 89 SER A O 1
ATOM 697 N N . ARG A 1 90 ? 16.255 9.593 -13.513 1.00 69.62 90 ARG A N 1
ATOM 698 C CA . ARG A 1 90 ? 14.936 10.233 -13.696 1.00 69.62 90 ARG A CA 1
ATOM 699 C C . ARG A 1 90 ? 14.228 10.429 -12.351 1.00 69.62 90 ARG A C 1
ATOM 701 O O . ARG A 1 90 ? 14.485 9.658 -11.427 1.00 69.62 90 ARG A O 1
ATOM 708 N N . PRO A 1 91 ? 13.298 11.401 -12.229 1.00 73.56 91 PRO A N 1
ATOM 709 C CA . PRO A 1 91 ? 12.403 11.444 -11.078 1.00 73.56 91 PRO A CA 1
ATOM 710 C C . PRO A 1 91 ? 11.615 10.133 -11.010 1.00 73.56 91 PRO A C 1
ATOM 712 O O . PRO A 1 91 ? 11.064 9.679 -12.029 1.00 73.56 91 PRO A O 1
ATOM 715 N N . SER A 1 92 ? 11.585 9.533 -9.818 1.00 82.38 92 SER A N 1
ATOM 716 C CA . SER A 1 92 ? 10.912 8.253 -9.593 1.00 82.38 92 SER A CA 1
ATOM 717 C C . SER A 1 92 ? 9.429 8.368 -9.934 1.00 82.38 92 SER A C 1
ATOM 719 O O . SER A 1 92 ? 8.839 9.455 -9.898 1.00 82.38 92 SER A O 1
ATOM 721 N N . ARG A 1 93 ? 8.785 7.245 -10.259 1.00 84.88 93 ARG A N 1
ATOM 722 C CA . ARG A 1 93 ? 7.349 7.245 -10.550 1.00 84.88 93 ARG A CA 1
ATOM 723 C C . ARG A 1 93 ? 6.528 7.790 -9.382 1.00 84.88 93 ARG A C 1
ATOM 725 O O . ARG A 1 93 ? 5.527 8.457 -9.622 1.00 84.88 93 ARG A O 1
ATOM 732 N N . VAL A 1 94 ? 6.973 7.544 -8.150 1.00 87.12 94 VAL A N 1
ATOM 733 C CA . VAL A 1 94 ? 6.349 8.095 -6.943 1.00 87.12 94 VAL A CA 1
ATOM 734 C C . VAL A 1 94 ? 6.458 9.621 -6.937 1.00 87.12 94 VAL A C 1
ATOM 736 O O . VAL A 1 94 ? 5.428 10.276 -6.877 1.00 87.12 94 VAL A O 1
ATOM 739 N N . GLN A 1 95 ? 7.652 10.188 -7.145 1.00 87.00 95 GLN A N 1
ATOM 740 C CA . GLN A 1 95 ? 7.847 11.645 -7.203 1.00 87.00 95 GLN A CA 1
ATOM 741 C C . GLN A 1 95 ? 7.001 12.303 -8.299 1.00 87.00 95 GLN A C 1
ATOM 743 O O . GLN A 1 95 ? 6.381 13.339 -8.069 1.00 87.00 95 GLN A O 1
ATOM 748 N N . ALA A 1 96 ? 6.942 11.689 -9.485 1.00 86.38 96 ALA A N 1
ATOM 749 C CA . ALA A 1 96 ? 6.124 12.188 -10.586 1.00 86.38 96 ALA A CA 1
ATOM 750 C C . ALA A 1 96 ? 4.624 12.193 -10.240 1.00 86.38 96 ALA A C 1
ATOM 752 O O . ALA A 1 96 ? 3.934 13.151 -10.567 1.00 86.38 96 ALA A O 1
ATOM 753 N N . LEU A 1 97 ? 4.129 11.148 -9.568 1.00 87.88 97 LEU A N 1
ATOM 754 C CA . LEU A 1 97 ? 2.725 11.036 -9.157 1.00 87.88 97 LEU A CA 1
ATOM 755 C C . LEU A 1 97 ? 2.371 11.935 -7.972 1.00 87.88 97 LEU A C 1
ATOM 757 O O . LEU A 1 97 ? 1.257 12.442 -7.911 1.00 87.88 97 LEU A O 1
ATOM 761 N N . THR A 1 98 ? 3.295 12.137 -7.038 1.00 87.94 98 THR A N 1
ATOM 762 C CA . THR A 1 98 ? 3.102 13.061 -5.915 1.00 87.94 98 THR A CA 1
ATOM 763 C C . THR A 1 98 ? 3.063 14.513 -6.402 1.00 87.94 98 THR A C 1
ATOM 765 O O . THR A 1 98 ? 2.303 15.311 -5.859 1.00 87.94 98 THR A O 1
ATOM 768 N N . ALA A 1 99 ? 3.822 14.851 -7.454 1.00 88.31 99 ALA A N 1
ATOM 769 C CA . ALA A 1 99 ? 3.781 16.168 -8.096 1.00 88.31 99 ALA A CA 1
ATOM 770 C C . ALA A 1 99 ? 2.557 16.360 -9.014 1.00 88.31 99 ALA A C 1
ATOM 772 O O . ALA A 1 99 ? 1.975 17.442 -9.043 1.00 88.31 99 ALA A O 1
ATOM 773 N N . ASP A 1 100 ? 2.160 15.320 -9.753 1.00 89.31 100 ASP A N 1
ATOM 774 C CA . ASP A 1 100 ? 0.992 15.319 -10.634 1.00 89.31 100 ASP A CA 1
ATOM 775 C C . ASP A 1 100 ? 0.260 13.967 -10.568 1.00 89.31 100 ASP A C 1
ATOM 777 O O . ASP A 1 100 ? 0.650 12.975 -11.191 1.00 89.31 100 ASP A O 1
ATOM 781 N N . LEU A 1 101 ? -0.864 13.940 -9.847 1.00 87.94 101 LEU A N 1
ATOM 782 C CA . LEU A 1 101 ? -1.686 12.736 -9.663 1.00 87.94 101 LEU A CA 1
ATOM 783 C C . LEU A 1 101 ? -2.402 12.274 -10.940 1.00 87.94 101 LEU A C 1
ATOM 785 O O . LEU A 1 101 ? -2.966 11.176 -10.956 1.00 87.94 101 LEU A O 1
ATOM 789 N N . SER A 1 102 ? -2.402 13.099 -11.990 1.00 84.81 102 SER A N 1
ATOM 790 C CA . SER A 1 102 ? -2.912 12.755 -13.319 1.00 84.81 102 SER A CA 1
ATOM 791 C C . SER A 1 102 ? -1.826 12.230 -14.261 1.00 84.81 102 SER A C 1
ATOM 793 O O . SER A 1 102 ? -2.143 11.777 -15.363 1.00 84.81 102 SER A O 1
ATOM 795 N N . SER A 1 103 ? -0.562 12.223 -13.818 1.00 82.81 103 SER A N 1
ATOM 796 C CA . SER A 1 103 ? 0.584 11.802 -14.617 1.00 82.81 103 SER A CA 1
ATOM 797 C C . SER A 1 103 ? 0.352 10.423 -15.243 1.00 82.81 103 SER A C 1
ATOM 799 O O . SER A 1 103 ? 0.110 9.435 -14.539 1.00 82.81 103 SER A O 1
ATOM 801 N N . SER A 1 104 ? 0.467 10.346 -16.571 1.00 72.88 104 SER A N 1
ATOM 802 C CA . SER A 1 104 ? 0.199 9.142 -17.368 1.00 72.88 104 SER A CA 1
ATOM 803 C C . SER A 1 104 ? 0.993 7.924 -16.894 1.00 72.88 104 SER A C 1
ATOM 805 O O . SER A 1 104 ? 2.134 8.052 -16.439 1.00 72.88 104 SER A O 1
ATOM 807 N N . ASP A 1 105 ? 0.403 6.732 -17.026 1.00 66.19 105 ASP A N 1
ATOM 808 C CA . ASP A 1 105 ? 1.034 5.488 -16.586 1.00 66.19 105 ASP A CA 1
ATOM 809 C C . ASP A 1 105 ? 2.348 5.225 -17.340 1.00 66.19 105 ASP A C 1
ATOM 811 O O . ASP A 1 105 ? 2.401 5.228 -18.568 1.00 66.19 105 ASP A O 1
ATOM 815 N N . ARG A 1 106 ? 3.427 4.973 -16.592 1.00 72.06 106 ARG A N 1
ATOM 816 C CA . ARG A 1 106 ? 4.738 4.588 -17.135 1.00 72.06 106 ARG A CA 1
ATOM 817 C C . ARG A 1 106 ? 4.828 3.068 -17.257 1.00 72.06 106 ARG A C 1
ATOM 819 O O . ARG A 1 106 ? 5.838 2.470 -16.891 1.00 72.06 106 ARG A O 1
ATOM 826 N N . GLN A 1 107 ? 3.766 2.443 -17.761 1.00 72.06 107 GLN A N 1
ATOM 827 C CA . GLN A 1 107 ? 3.627 0.988 -17.808 1.00 72.06 107 GLN A CA 1
ATOM 828 C C . GLN A 1 107 ? 4.825 0.313 -18.499 1.00 72.06 107 GLN A C 1
ATOM 830 O O . GLN A 1 107 ? 5.360 -0.665 -17.980 1.00 72.06 107 GLN A O 1
ATOM 835 N N . PHE A 1 108 ? 5.326 0.913 -19.583 1.00 79.69 108 PHE A N 1
ATOM 836 C CA . PHE A 1 108 ? 6.505 0.444 -20.317 1.00 79.69 108 PHE A CA 1
ATOM 837 C C . PHE A 1 108 ? 7.772 0.314 -19.447 1.00 79.69 108 PHE A C 1
ATOM 839 O O . PHE A 1 108 ? 8.588 -0.582 -19.650 1.00 79.69 108 PHE A O 1
ATOM 846 N N . HIS A 1 109 ? 7.956 1.184 -18.450 1.00 85.88 109 HIS A N 1
ATOM 847 C CA . HIS A 1 109 ? 9.138 1.145 -17.584 1.00 85.88 109 HIS A CA 1
ATOM 848 C C . HIS A 1 109 ? 9.066 0.023 -16.551 1.00 85.88 109 HIS A C 1
ATOM 850 O O . HIS A 1 109 ? 10.070 -0.646 -16.307 1.00 85.88 109 HIS A O 1
ATOM 856 N N . VAL A 1 110 ? 7.877 -0.222 -15.995 1.00 89.31 110 VAL A N 1
ATOM 857 C CA . VAL A 1 110 ? 7.646 -1.379 -15.123 1.00 89.31 110 VAL A CA 1
ATOM 858 C C . VAL A 1 110 ? 7.847 -2.670 -15.916 1.00 89.31 110 VAL A C 1
ATOM 860 O O . VAL A 1 110 ? 8.509 -3.583 -15.432 1.00 89.31 110 VAL A O 1
ATOM 863 N N . GLU A 1 111 ? 7.348 -2.736 -17.152 1.00 90.25 111 GLU A N 1
ATOM 864 C CA . GLU A 1 111 ? 7.562 -3.882 -18.045 1.00 90.25 111 GLU A CA 1
ATOM 865 C C . GLU A 1 111 ? 9.047 -4.107 -18.345 1.00 90.25 111 GLU A C 1
ATOM 867 O O . GLU A 1 111 ? 9.524 -5.236 -18.222 1.00 90.25 111 GLU A O 1
ATOM 872 N N . LYS A 1 112 ? 9.800 -3.040 -18.646 1.00 91.06 112 LYS A N 1
ATOM 873 C CA . LYS A 1 112 ? 11.254 -3.115 -18.837 1.00 91.06 112 LYS A CA 1
ATOM 874 C C . LYS A 1 112 ? 11.957 -3.669 -17.598 1.00 91.06 112 LYS A C 1
ATOM 876 O O . LYS A 1 112 ? 12.768 -4.579 -17.730 1.00 91.06 112 LYS A O 1
ATOM 881 N N . TYR A 1 113 ? 11.633 -3.155 -16.412 1.00 92.69 113 TYR A N 1
ATOM 882 C CA . TYR A 1 113 ? 12.216 -3.641 -15.162 1.00 92.69 113 TYR A CA 1
ATOM 883 C C . TYR A 1 113 ? 11.897 -5.119 -14.920 1.00 92.69 113 TYR A C 1
ATOM 885 O O . TYR A 1 113 ? 12.785 -5.908 -14.610 1.00 92.69 113 TYR A O 1
ATOM 893 N N . VAL A 1 114 ? 10.640 -5.528 -15.091 1.00 94.00 114 VAL A N 1
ATOM 894 C CA . VAL A 1 114 ? 10.244 -6.930 -14.907 1.00 94.00 114 VAL A CA 1
ATOM 895 C C . VAL A 1 114 ? 10.956 -7.839 -15.914 1.00 94.00 114 VAL A C 1
ATOM 897 O O . VAL A 1 114 ? 11.400 -8.922 -15.544 1.00 94.00 114 VAL A O 1
ATOM 900 N N . ALA A 1 115 ? 11.129 -7.399 -17.164 1.00 92.44 115 ALA A N 1
ATOM 901 C CA . ALA A 1 115 ? 11.834 -8.166 -18.189 1.00 92.44 115 ALA A CA 1
ATOM 902 C C . ALA A 1 115 ? 13.326 -8.381 -17.872 1.00 92.44 115 ALA A C 1
ATOM 904 O O . ALA A 1 115 ? 13.873 -9.419 -18.241 1.00 92.44 115 ALA A O 1
ATOM 905 N N . THR A 1 116 ? 13.976 -7.447 -17.168 1.00 91.38 116 THR A N 1
ATOM 906 C CA . THR A 1 116 ? 15.390 -7.564 -16.765 1.00 91.38 116 THR A CA 1
ATOM 907 C C . THR A 1 116 ? 15.611 -8.382 -15.488 1.00 91.38 116 THR A C 1
ATOM 909 O O . THR A 1 116 ? 16.756 -8.572 -15.092 1.00 91.38 116 THR A O 1
ATOM 912 N N . ASN A 1 117 ? 14.548 -8.862 -14.834 1.00 90.62 117 ASN A N 1
ATOM 913 C CA . ASN A 1 117 ? 14.615 -9.616 -13.580 1.00 90.62 117 ASN A CA 1
ATOM 914 C C . ASN A 1 117 ? 14.170 -11.076 -13.809 1.00 90.62 117 ASN A C 1
ATOM 916 O O . ASN A 1 117 ? 12.978 -11.381 -13.707 1.00 90.62 117 ASN A O 1
ATOM 920 N N . PRO A 1 118 ? 15.099 -11.997 -14.141 1.00 86.69 118 PRO A N 1
ATOM 921 C CA . PRO A 1 118 ? 14.768 -13.380 -14.498 1.00 86.69 118 PRO A CA 1
ATOM 922 C C . PRO A 1 118 ? 14.162 -14.188 -13.344 1.00 86.69 118 PRO A C 1
ATOM 924 O O . PRO A 1 118 ? 13.514 -15.202 -13.590 1.00 86.69 118 PRO A O 1
ATOM 927 N N . GLN A 1 119 ? 14.341 -13.737 -12.101 1.00 87.12 119 GLN A N 1
ATOM 928 C CA . GLN A 1 119 ? 13.757 -14.355 -10.916 1.00 87.12 119 GLN A CA 1
ATOM 929 C C . GLN A 1 119 ? 12.230 -14.226 -10.845 1.00 87.12 119 GLN A C 1
ATOM 931 O O . GLN A 1 119 ? 11.626 -14.968 -10.088 1.00 87.12 119 GLN A O 1
ATOM 936 N N . TYR A 1 120 ? 11.611 -13.317 -11.612 1.00 91.88 120 TYR A N 1
ATOM 937 C CA . TYR A 1 120 ? 10.154 -13.178 -11.688 1.00 91.88 120 TYR A CA 1
ATOM 938 C C . TYR A 1 120 ? 9.587 -14.125 -12.746 1.00 91.88 120 TYR A C 1
ATOM 940 O O . TYR A 1 120 ? 9.479 -13.754 -13.923 1.00 91.88 120 TYR A O 1
ATOM 948 N N . LYS A 1 121 ? 9.196 -15.342 -12.344 1.00 89.88 121 LYS A N 1
ATOM 949 C CA . LYS A 1 121 ? 8.589 -16.298 -13.290 1.00 89.88 121 LYS A CA 1
ATOM 950 C C . LYS A 1 121 ? 7.199 -15.812 -13.695 1.00 89.88 121 LYS A C 1
ATOM 952 O O . LYS A 1 121 ? 6.898 -15.740 -14.889 1.00 89.88 121 LYS A O 1
ATOM 957 N N . ASN A 1 122 ? 6.382 -15.371 -12.734 1.00 92.31 122 ASN A N 1
ATOM 958 C CA . ASN A 1 122 ? 5.122 -14.687 -13.024 1.00 92.31 122 ASN A CA 1
ATOM 959 C C . ASN A 1 122 ? 5.305 -13.170 -13.205 1.00 92.31 122 ASN A C 1
ATOM 961 O O . ASN A 1 122 ? 5.059 -12.352 -12.311 1.00 92.31 122 ASN A O 1
ATOM 965 N N . ARG A 1 123 ? 5.692 -12.785 -14.424 1.00 93.50 123 ARG A N 1
ATOM 966 C CA . ARG A 1 123 ? 5.922 -11.383 -14.812 1.00 93.50 123 ARG A CA 1
ATOM 967 C C . ARG A 1 123 ? 4.686 -10.494 -14.686 1.00 93.50 123 ARG A C 1
ATOM 969 O O . ARG A 1 123 ? 4.807 -9.326 -14.323 1.00 93.50 123 ARG A O 1
ATOM 976 N N . GLU A 1 124 ? 3.499 -11.024 -14.961 1.00 93.88 124 GLU A N 1
ATOM 977 C CA . GLU A 1 124 ? 2.266 -10.237 -14.888 1.00 93.88 124 GLU A CA 1
ATOM 978 C C . GLU A 1 124 ? 1.894 -9.914 -13.435 1.00 93.88 124 GLU A C 1
ATOM 980 O O . GLU A 1 124 ? 1.530 -8.774 -13.121 1.00 93.88 124 GLU A O 1
ATOM 985 N N . THR A 1 125 ? 2.053 -10.883 -12.527 1.00 94.25 125 THR A N 1
ATOM 986 C CA . THR A 1 125 ? 1.907 -10.642 -11.086 1.00 94.25 125 THR A CA 1
ATOM 987 C C . THR A 1 125 ? 2.942 -9.631 -10.602 1.00 94.25 125 THR A C 1
ATOM 989 O O . THR A 1 125 ? 2.572 -8.689 -9.900 1.00 94.25 125 THR A O 1
ATOM 992 N N . ALA A 1 126 ? 4.204 -9.755 -11.026 1.00 95.44 126 ALA A N 1
ATOM 993 C CA . ALA A 1 126 ? 5.261 -8.811 -10.667 1.00 95.44 126 ALA A CA 1
ATOM 994 C C . ALA A 1 126 ? 4.938 -7.373 -11.107 1.00 95.44 126 ALA A C 1
ATOM 996 O O . ALA A 1 126 ? 5.013 -6.439 -10.305 1.00 95.44 126 ALA A O 1
ATOM 997 N N . ARG A 1 127 ? 4.500 -7.194 -12.359 1.00 95.25 127 ARG A N 1
ATOM 998 C CA . ARG A 1 127 ? 4.116 -5.890 -12.921 1.00 95.25 127 ARG A CA 1
ATOM 999 C C . ARG A 1 127 ? 3.002 -5.234 -12.106 1.00 95.25 127 ARG A C 1
ATOM 1001 O O . ARG A 1 127 ? 3.150 -4.099 -11.650 1.00 95.25 127 ARG A O 1
ATOM 1008 N N . LYS A 1 128 ? 1.911 -5.967 -11.860 1.00 94.25 128 LYS A N 1
ATOM 1009 C CA . LYS A 1 128 ? 0.784 -5.490 -11.040 1.00 94.25 128 LYS A CA 1
ATOM 1010 C C . LYS A 1 128 ? 1.214 -5.189 -9.607 1.00 94.25 128 LYS A C 1
ATOM 1012 O O . LYS A 1 128 ? 0.797 -4.182 -9.036 1.00 94.25 128 LYS A O 1
ATOM 1017 N N . ALA A 1 129 ? 2.051 -6.040 -9.018 1.00 95.44 129 ALA A N 1
ATOM 1018 C CA . ALA A 1 129 ? 2.551 -5.861 -7.662 1.00 95.44 129 ALA A CA 1
ATOM 1019 C C . ALA A 1 129 ? 3.308 -4.540 -7.507 1.00 95.44 129 ALA A C 1
ATOM 1021 O O . ALA A 1 129 ? 3.007 -3.777 -6.587 1.00 95.44 129 ALA A O 1
ATOM 1022 N N . ILE A 1 130 ? 4.211 -4.241 -8.444 1.00 95.56 130 ILE A N 1
ATOM 1023 C CA . ILE A 1 130 ? 4.975 -2.990 -8.485 1.00 95.56 130 ILE A CA 1
ATOM 1024 C C . ILE A 1 130 ? 4.035 -1.793 -8.636 1.00 95.56 130 ILE A C 1
ATOM 1026 O O . ILE A 1 130 ? 4.095 -0.869 -7.828 1.00 95.56 130 ILE A O 1
ATOM 1030 N N . GLN A 1 131 ? 3.117 -1.816 -9.608 1.00 93.81 131 GLN A N 1
ATOM 1031 C CA . GLN A 1 131 ? 2.168 -0.715 -9.832 1.00 93.81 131 GLN A CA 1
ATOM 1032 C C . GLN A 1 131 ? 1.312 -0.421 -8.593 1.00 93.81 131 GLN A C 1
ATOM 1034 O O . GLN A 1 131 ? 1.096 0.736 -8.226 1.00 93.81 131 GLN A O 1
ATOM 1039 N N . HIS A 1 132 ? 0.835 -1.464 -7.917 1.00 94.75 132 HIS A N 1
ATOM 1040 C CA . HIS A 1 132 ? 0.060 -1.304 -6.693 1.00 94.75 132 HIS A CA 1
ATOM 1041 C C . HIS A 1 132 ? 0.925 -0.846 -5.516 1.00 94.75 132 HIS A C 1
ATOM 1043 O O . HIS A 1 132 ? 0.490 0.015 -4.757 1.00 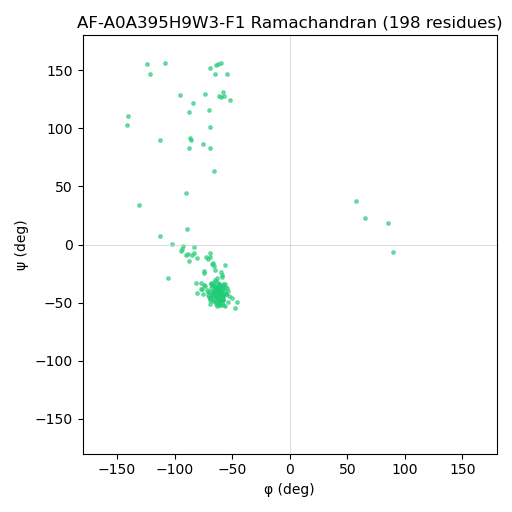94.75 132 HIS A O 1
ATOM 1049 N N . GLY A 1 133 ? 2.150 -1.354 -5.381 1.00 96.25 133 GLY A N 1
ATOM 1050 C CA . GLY A 1 133 ? 3.094 -0.900 -4.362 1.00 96.25 133 GLY A CA 1
ATOM 1051 C C . GLY A 1 133 ? 3.494 0.570 -4.533 1.00 96.25 133 GLY A C 1
ATOM 1052 O O . GLY A 1 133 ? 3.536 1.299 -3.547 1.00 96.25 133 GLY A O 1
ATOM 1053 N N . ILE A 1 134 ? 3.673 1.055 -5.768 1.00 95.38 134 ILE A N 1
ATOM 1054 C CA . ILE A 1 134 ? 3.903 2.482 -6.064 1.00 95.38 134 ILE A CA 1
ATOM 1055 C C . ILE A 1 134 ? 2.771 3.333 -5.488 1.00 95.38 134 ILE A C 1
ATOM 1057 O O . ILE A 1 134 ? 3.027 4.351 -4.854 1.00 95.38 134 ILE A O 1
ATOM 1061 N N . LYS A 1 135 ? 1.518 2.891 -5.624 1.00 95.94 135 LYS A N 1
ATOM 1062 C CA . LYS A 1 135 ? 0.367 3.598 -5.057 1.00 95.94 135 LYS A CA 1
ATOM 1063 C C . LYS A 1 135 ? 0.404 3.694 -3.533 1.00 95.94 135 LYS A C 1
ATOM 1065 O O . LYS A 1 135 ? 0.051 4.733 -2.981 1.00 95.94 135 LYS A O 1
ATOM 1070 N N . HIS A 1 136 ? 0.849 2.633 -2.859 1.00 96.81 136 HIS A N 1
ATOM 1071 C CA . HIS A 1 136 ? 1.093 2.667 -1.416 1.00 96.81 136 HIS A CA 1
ATOM 1072 C C . HIS A 1 136 ? 2.153 3.719 -1.060 1.00 96.81 136 HIS A C 1
ATOM 1074 O O . HIS A 1 136 ? 1.955 4.474 -0.113 1.00 96.81 136 HIS A O 1
ATOM 1080 N N . ARG A 1 137 ? 3.229 3.833 -1.851 1.00 95.75 137 ARG A N 1
ATOM 1081 C CA . ARG A 1 137 ? 4.280 4.846 -1.645 1.00 95.75 137 ARG A CA 1
ATOM 1082 C C . ARG A 1 137 ? 3.810 6.270 -1.899 1.00 95.75 137 ARG A C 1
ATOM 1084 O O . ARG A 1 137 ? 4.070 7.129 -1.068 1.00 95.75 137 ARG A O 1
ATOM 1091 N N . VAL A 1 138 ? 3.053 6.501 -2.969 1.00 95.75 138 VAL A N 1
ATOM 1092 C CA . VAL A 1 138 ? 2.442 7.813 -3.243 1.00 95.75 138 VAL A CA 1
ATOM 1093 C C . VAL A 1 138 ? 1.527 8.220 -2.090 1.00 95.75 138 VAL A C 1
ATOM 1095 O O . VAL A 1 138 ? 1.594 9.349 -1.617 1.00 95.75 138 VAL A O 1
ATOM 1098 N N . PHE A 1 139 ? 0.707 7.296 -1.579 1.00 96.88 139 PHE A N 1
ATOM 1099 C CA . PHE A 1 139 ? -0.110 7.584 -0.402 1.00 96.88 139 PHE A CA 1
ATOM 1100 C C . PHE A 1 139 ? 0.744 7.934 0.826 1.00 96.88 139 PHE A C 1
ATOM 1102 O O . PHE A 1 139 ? 0.429 8.897 1.515 1.00 96.88 139 PHE A O 1
ATOM 1109 N N . GLU A 1 140 ? 1.809 7.179 1.113 1.00 95.69 140 GLU A N 1
ATOM 1110 C CA . GLU A 1 140 ? 2.701 7.452 2.252 1.00 95.69 140 GLU A CA 1
ATOM 1111 C C . GLU A 1 140 ? 3.374 8.829 2.156 1.00 95.69 140 GLU A C 1
ATOM 1113 O O . GLU A 1 140 ? 3.449 9.524 3.172 1.00 95.69 140 GLU A O 1
ATOM 1118 N N . GLU A 1 141 ? 3.798 9.247 0.957 1.00 95.06 141 GLU A N 1
ATOM 1119 C CA . GLU A 1 141 ? 4.345 10.589 0.707 1.00 95.06 141 GLU A CA 1
ATOM 1120 C C . GLU A 1 141 ? 3.297 11.686 0.941 1.00 95.06 141 GLU A C 1
ATOM 1122 O O . GLU A 1 141 ? 3.554 12.620 1.699 1.00 95.06 141 GLU A O 1
ATOM 1127 N N . LEU A 1 142 ? 2.092 11.547 0.373 1.00 94.88 142 LEU A N 1
ATOM 1128 C CA . LEU A 1 142 ? 0.986 12.496 0.578 1.00 94.88 142 LEU A CA 1
ATOM 1129 C C . LEU A 1 142 ? 0.512 12.551 2.038 1.00 94.88 142 LEU A C 1
ATOM 1131 O O . LEU A 1 142 ? 0.028 13.576 2.523 1.00 94.88 142 LEU A O 1
ATOM 1135 N N . TYR A 1 143 ? 0.589 11.427 2.743 1.00 94.81 143 TYR A N 1
ATOM 1136 C CA . TYR A 1 143 ? 0.194 11.339 4.141 1.00 94.81 143 TYR A CA 1
ATOM 1137 C C . TYR A 1 143 ? 1.252 11.937 5.074 1.00 94.81 143 TYR A C 1
ATOM 1139 O O . TYR A 1 143 ? 0.887 12.547 6.084 1.00 94.81 143 TYR A O 1
ATOM 1147 N N . GLY A 1 144 ? 2.534 11.823 4.716 1.00 93.25 144 GLY A N 1
ATOM 1148 C CA . GLY A 1 144 ? 3.671 12.299 5.506 1.00 93.25 144 GLY A CA 1
ATOM 1149 C C . GLY A 1 144 ? 4.147 11.299 6.564 1.00 93.25 144 GLY A C 1
ATOM 1150 O O . GLY A 1 144 ? 4.823 11.689 7.511 1.00 93.25 144 GLY A O 1
ATOM 1151 N N . ASN A 1 145 ? 3.786 10.016 6.439 1.00 91.69 145 ASN A N 1
ATOM 1152 C CA . ASN A 1 145 ? 4.223 8.970 7.366 1.00 91.69 145 ASN A CA 1
ATOM 1153 C C . ASN A 1 145 ? 4.552 7.664 6.616 1.00 91.69 145 ASN A C 1
ATOM 1155 O O . ASN A 1 145 ? 3.637 6.986 6.128 1.00 91.69 145 ASN A O 1
ATOM 1159 N N . PRO A 1 146 ? 5.840 7.275 6.543 1.00 89.88 146 PRO A N 1
ATOM 1160 C CA . PRO A 1 146 ? 6.251 5.999 5.972 1.00 89.88 146 PRO A CA 1
ATOM 1161 C C . PRO A 1 146 ? 5.583 4.822 6.687 1.00 89.88 146 PRO A C 1
ATOM 1163 O O . PRO A 1 146 ? 5.678 4.676 7.899 1.00 89.88 146 PRO A O 1
ATOM 1166 N N . GLY A 1 147 ? 4.952 3.921 5.941 1.00 88.75 147 GLY A N 1
ATOM 1167 C CA . GLY A 1 147 ? 4.249 2.763 6.501 1.00 88.75 147 GLY A CA 1
ATOM 1168 C C . GLY A 1 147 ? 2.776 2.993 6.852 1.00 88.75 147 GLY A C 1
ATOM 1169 O O . GLY A 1 147 ? 2.091 2.010 7.123 1.00 88.75 147 GLY A O 1
ATOM 1170 N N . ALA A 1 148 ? 2.241 4.219 6.769 1.00 92.56 148 ALA A N 1
ATOM 1171 C CA . ALA A 1 148 ? 0.817 4.476 7.038 1.00 92.56 148 ALA A CA 1
ATOM 1172 C C . ALA A 1 148 ? -0.133 3.705 6.103 1.00 92.56 148 ALA A C 1
ATOM 1174 O O . ALA A 1 148 ? -1.272 3.403 6.463 1.00 92.56 148 ALA A O 1
ATOM 1175 N N . SER A 1 149 ? 0.347 3.321 4.917 1.00 94.44 149 SER A N 1
ATOM 1176 C CA . SER A 1 149 ? -0.433 2.543 3.955 1.00 94.44 149 SER A CA 1
ATOM 1177 C C . SER A 1 149 ? -0.704 1.092 4.389 1.00 94.44 149 SER A C 1
ATOM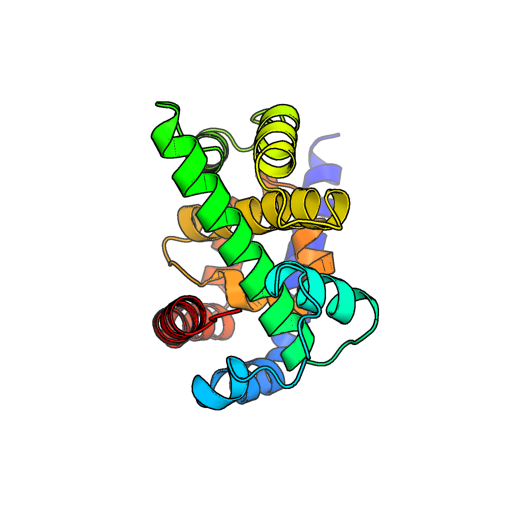 1179 O O . SER A 1 149 ? -1.494 0.408 3.733 1.00 94.44 149 SER A O 1
ATOM 1181 N N . ILE A 1 150 ? -0.107 0.626 5.497 1.00 94.88 150 ILE A N 1
ATOM 1182 C CA . ILE A 1 150 ? -0.300 -0.725 6.050 1.00 94.88 150 ILE A CA 1
ATOM 1183 C C . ILE A 1 150 ? -1.766 -1.068 6.302 1.00 94.88 150 ILE A C 1
ATOM 1185 O O . ILE A 1 150 ? -2.192 -2.197 6.061 1.00 94.88 150 ILE A O 1
ATOM 1189 N N . LEU A 1 151 ? -2.561 -0.092 6.744 1.00 95.56 151 LEU A N 1
ATOM 1190 C CA . LEU A 1 151 ? -3.986 -0.291 7.005 1.00 95.56 151 LEU A CA 1
ATOM 1191 C C . LEU A 1 151 ? -4.696 -0.813 5.750 1.00 95.56 151 LEU A C 1
ATOM 1193 O O . LEU A 1 151 ? -5.547 -1.703 5.816 1.00 95.56 151 LEU A O 1
ATOM 1197 N N . PHE A 1 152 ? -4.280 -0.328 4.582 1.00 96.56 152 PHE A N 1
ATOM 1198 C CA . PHE A 1 152 ? -4.888 -0.690 3.312 1.00 96.56 152 PHE A CA 1
ATOM 1199 C C . PHE A 1 152 ? -4.557 -2.105 2.845 1.00 96.56 152 PHE A C 1
ATOM 1201 O O . PHE A 1 152 ? -5.244 -2.604 1.957 1.00 96.56 152 PHE A O 1
ATOM 1208 N N . PHE A 1 153 ? -3.606 -2.808 3.468 1.00 95.56 153 PHE A N 1
ATOM 1209 C CA . PHE A 1 153 ? -3.358 -4.225 3.170 1.00 95.56 153 PHE A CA 1
ATOM 1210 C C . PHE A 1 153 ? -4.601 -5.076 3.485 1.00 95.56 153 PHE A C 1
ATOM 1212 O O . PHE A 1 153 ? -4.941 -6.014 2.763 1.00 95.56 153 PHE A O 1
ATOM 1219 N N . PHE A 1 154 ? -5.361 -4.694 4.515 1.00 95.12 154 PHE A N 1
ATOM 1220 C CA . PHE A 1 154 ? -6.541 -5.430 4.990 1.00 95.12 154 PHE A CA 1
ATOM 1221 C C . PHE A 1 154 ? -7.843 -5.089 4.242 1.00 95.12 154 PHE A C 1
ATOM 1223 O O . PHE A 1 154 ? -8.874 -5.765 4.408 1.00 95.12 154 PHE A O 1
ATOM 1230 N N . VAL A 1 155 ? -7.795 -4.054 3.401 1.00 95.00 155 VAL A N 1
ATOM 1231 C CA . VAL A 1 155 ? -8.871 -3.582 2.510 1.00 95.00 155 VAL A CA 1
ATOM 1232 C C . VAL A 1 155 ? -8.343 -3.368 1.086 1.00 95.00 155 VAL A C 1
ATOM 1234 O O . VAL A 1 155 ? -8.793 -2.477 0.369 1.00 95.00 155 VAL A O 1
ATOM 1237 N N . TYR A 1 156 ? -7.388 -4.213 0.681 1.00 94.88 156 TYR A N 1
ATOM 1238 C CA . TYR A 1 156 ? -6.592 -4.048 -0.534 1.00 94.88 156 TYR A CA 1
ATOM 1239 C C . TYR A 1 156 ? -7.421 -3.771 -1.790 1.00 94.88 156 TYR A C 1
ATOM 1241 O O . TYR A 1 156 ? -7.092 -2.843 -2.515 1.00 94.88 156 TYR A O 1
ATOM 1249 N N . SER A 1 157 ? -8.506 -4.511 -2.040 1.00 93.31 157 SER A N 1
ATOM 1250 C CA . SER A 1 157 ? -9.343 -4.300 -3.231 1.00 93.31 157 SER A CA 1
ATOM 1251 C C . SER A 1 157 ? -9.943 -2.892 -3.284 1.00 93.31 157 SER A C 1
ATOM 1253 O O . SER A 1 157 ? -9.828 -2.216 -4.301 1.00 93.31 157 SER A O 1
ATOM 1255 N N . LEU A 1 158 ? -10.503 -2.415 -2.167 1.00 95.44 158 LEU A N 1
ATOM 1256 C CA . LEU A 1 158 ? -11.089 -1.076 -2.073 1.00 95.44 158 LEU A CA 1
ATOM 1257 C C . LEU A 1 158 ? -10.033 0.008 -2.302 1.00 95.44 158 LEU A C 1
ATOM 1259 O O . LEU A 1 158 ? -10.259 0.948 -3.062 1.00 95.44 158 LEU A O 1
ATOM 1263 N N . PHE A 1 159 ? -8.861 -0.143 -1.678 1.00 96.50 159 PHE A N 1
ATOM 1264 C CA . PHE A 1 159 ? -7.768 0.805 -1.863 1.00 96.50 159 PHE A CA 1
ATOM 1265 C C . PHE A 1 159 ? -7.207 0.754 -3.285 1.00 96.50 159 PHE A C 1
ATOM 1267 O O . PHE A 1 159 ? -6.982 1.803 -3.879 1.00 96.50 159 PHE A O 1
ATOM 1274 N N . ARG A 1 160 ? -7.020 -0.436 -3.867 1.00 94.56 160 ARG A N 1
ATOM 1275 C CA . ARG A 1 160 ? -6.533 -0.654 -5.240 1.00 94.56 160 ARG A CA 1
ATOM 1276 C C . ARG A 1 160 ? -7.395 0.079 -6.265 1.00 94.56 160 ARG A C 1
ATOM 1278 O O . ARG A 1 160 ? -6.834 0.728 -7.145 1.00 94.56 160 ARG A O 1
ATOM 1285 N N . ASP A 1 161 ? -8.713 0.042 -6.100 1.00 93.44 161 ASP A N 1
ATOM 1286 C CA . ASP A 1 161 ? -9.669 0.572 -7.079 1.00 93.44 161 ASP A CA 1
ATOM 1287 C C . ASP A 1 161 ? -9.901 2.093 -6.959 1.00 93.44 161 ASP A C 1
ATOM 1289 O O . ASP A 1 161 ? -10.560 2.696 -7.812 1.00 93.44 161 ASP A O 1
ATOM 1293 N N . LEU A 1 162 ? -9.360 2.737 -5.917 1.00 94.25 162 LEU A N 1
ATOM 1294 C CA . LEU A 1 162 ? -9.446 4.187 -5.720 1.00 94.25 162 LEU A CA 1
ATOM 1295 C C . LEU A 1 162 ? -8.523 4.944 -6.706 1.00 94.25 162 LEU A C 1
ATOM 1297 O O . LEU A 1 162 ? -7.349 4.624 -6.791 1.00 94.25 162 LEU A O 1
ATOM 1301 N N . PRO A 1 163 ? -8.957 5.953 -7.464 1.00 92.50 163 PRO A N 1
ATOM 1302 C CA . PRO A 1 163 ? -8.057 6.641 -8.398 1.00 92.50 163 PRO A CA 1
ATOM 1303 C C . PRO A 1 163 ? -6.990 7.482 -7.663 1.00 92.50 163 PRO A C 1
ATOM 1305 O O . PRO A 1 163 ? -7.235 7.962 -6.558 1.00 92.50 163 PRO A O 1
ATOM 1308 N N . TYR A 1 164 ? -5.814 7.690 -8.273 1.00 93.25 164 TYR A N 1
ATOM 1309 C CA . TYR A 1 164 ? -4.729 8.505 -7.692 1.00 93.25 164 TYR A CA 1
ATOM 1310 C C . TYR A 1 164 ? -5.176 9.918 -7.257 1.00 93.25 164 TYR A C 1
ATOM 1312 O O . TYR A 1 164 ? -4.878 10.291 -6.122 1.00 93.25 164 TYR A O 1
ATOM 1320 N N . PRO A 1 165 ? -5.969 10.666 -8.057 1.00 93.38 165 PRO A N 1
ATOM 1321 C CA . PRO A 1 165 ? -6.503 11.970 -7.650 1.00 93.38 165 PRO A CA 1
ATOM 1322 C C . PRO A 1 165 ? -7.328 11.979 -6.354 1.00 93.38 165 PRO A C 1
ATOM 1324 O O . PRO A 1 165 ? -7.524 13.037 -5.768 1.00 93.38 165 PRO A O 1
ATOM 1327 N N . ALA A 1 166 ? -7.816 10.826 -5.887 1.00 94.38 166 ALA A N 1
ATOM 1328 C CA . ALA A 1 166 ? -8.574 10.722 -4.640 1.00 94.38 166 ALA A CA 1
ATOM 1329 C C . ALA A 1 166 ? -7.697 10.465 -3.399 1.00 94.38 166 ALA A C 1
ATOM 1331 O O . ALA A 1 166 ? -8.202 10.504 -2.276 1.00 94.38 166 ALA A O 1
ATOM 1332 N N . LEU A 1 167 ? -6.398 10.188 -3.569 1.00 96.12 167 LEU A N 1
ATOM 1333 C CA . LEU A 1 167 ? -5.488 9.897 -2.457 1.00 96.12 167 LEU A CA 1
ATOM 1334 C C . LEU A 1 167 ? -5.289 11.074 -1.481 1.00 96.12 167 LEU A C 1
ATOM 1336 O O . LEU A 1 167 ? -5.245 10.794 -0.282 1.00 96.12 167 LEU A O 1
ATOM 1340 N N . PRO A 1 168 ? -5.225 12.353 -1.914 1.00 95.94 168 PRO A N 1
ATOM 1341 C CA . PRO A 1 168 ? -5.152 13.482 -0.984 1.00 95.94 168 PRO A CA 1
ATOM 1342 C C . PRO A 1 168 ? -6.364 13.547 -0.051 1.00 95.94 168 PRO A C 1
ATOM 1344 O O . PRO A 1 168 ? -6.205 13.586 1.165 1.00 95.94 168 PRO A O 1
ATOM 1347 N N . LEU A 1 169 ? -7.575 13.424 -0.603 1.00 95.81 169 LEU A N 1
ATOM 1348 C CA . LEU A 1 169 ? -8.799 13.422 0.196 1.00 95.81 169 LEU A CA 1
ATOM 1349 C C . LEU A 1 169 ? -8.852 12.217 1.148 1.00 95.81 169 LEU A C 1
ATOM 1351 O O . LEU A 1 169 ? -9.253 12.352 2.301 1.00 95.81 169 LEU A O 1
ATOM 1355 N N . LEU A 1 170 ? -8.409 11.033 0.707 1.00 97.00 170 LEU A N 1
ATOM 1356 C CA . LEU A 1 170 ? -8.288 9.872 1.594 1.00 97.00 170 LEU A CA 1
ATOM 1357 C C . LEU A 1 170 ? -7.310 10.142 2.749 1.00 97.00 170 LEU A C 1
ATOM 1359 O O . LEU A 1 170 ? -7.602 9.763 3.881 1.00 97.00 170 LEU A O 1
ATOM 1363 N N . SER A 1 171 ? -6.171 10.784 2.474 1.00 96.69 171 SER A N 1
ATOM 1364 C CA . SER A 1 171 ? -5.173 11.163 3.482 1.00 96.69 171 SER A CA 1
ATOM 1365 C C . SER A 1 171 ? -5.772 12.106 4.529 1.00 96.69 171 SER A C 1
ATOM 1367 O O . SER A 1 171 ? -5.675 11.835 5.727 1.00 96.69 171 SER A O 1
ATOM 1369 N N . GLU A 1 172 ? -6.477 13.152 4.093 1.00 96.00 172 GLU A N 1
ATOM 1370 C CA . GLU A 1 172 ? -7.175 14.093 4.978 1.00 96.00 172 GLU A CA 1
ATOM 1371 C C . GLU A 1 172 ? -8.220 13.394 5.856 1.00 96.00 172 GLU A C 1
ATOM 1373 O O . GLU A 1 172 ? -8.234 13.570 7.076 1.00 96.00 172 GLU A O 1
ATOM 1378 N N . ARG A 1 173 ? -9.068 12.547 5.262 1.00 95.75 173 ARG A N 1
ATOM 1379 C CA . ARG A 1 173 ? -10.107 11.817 6.004 1.00 95.75 173 ARG A CA 1
ATOM 1380 C C . ARG A 1 173 ? -9.523 10.782 6.966 1.00 95.75 173 ARG A C 1
ATOM 1382 O O . ARG A 1 173 ? -10.062 10.595 8.053 1.00 95.75 173 ARG A O 1
ATOM 1389 N N . LEU A 1 174 ? -8.410 10.141 6.608 1.00 95.12 174 LEU A N 1
ATOM 1390 C CA . LEU A 1 174 ? -7.712 9.222 7.507 1.00 95.12 174 LEU A CA 1
ATOM 1391 C C . LEU A 1 174 ? -7.163 9.961 8.737 1.00 95.12 174 LEU A C 1
ATOM 1393 O O . LEU A 1 174 ? -7.321 9.464 9.848 1.00 95.12 174 LEU A O 1
ATOM 1397 N N . LYS A 1 175 ? -6.603 11.167 8.557 1.00 94.25 175 LYS A N 1
ATOM 1398 C CA . LYS A 1 175 ? -6.123 12.025 9.660 1.00 94.25 175 LYS A CA 1
ATOM 1399 C C . LYS A 1 175 ? -7.249 12.474 10.600 1.00 94.25 175 LYS A C 1
ATOM 1401 O O . LYS A 1 175 ? -7.007 12.674 1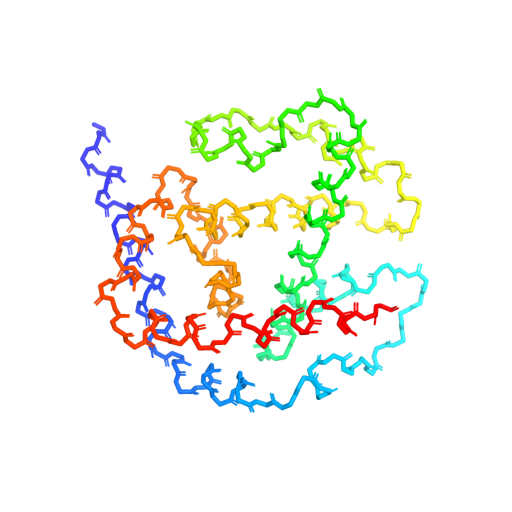1.784 1.00 94.25 175 LYS A O 1
ATOM 1406 N N . GLN A 1 176 ? -8.480 12.597 10.098 1.00 94.00 176 GLN A N 1
ATOM 1407 C CA . GLN A 1 176 ? -9.663 12.905 10.916 1.00 94.00 176 GLN A CA 1
ATOM 1408 C C . GLN A 1 176 ? -10.142 11.704 11.752 1.00 94.00 176 GLN A C 1
ATOM 1410 O O . GLN A 1 176 ? -10.763 11.891 12.799 1.00 94.00 176 GLN A O 1
ATOM 1415 N N . SER A 1 177 ? -9.842 10.469 11.336 1.00 91.88 177 SER A N 1
ATOM 1416 C CA . SER A 1 177 ? -10.155 9.267 12.115 1.00 91.88 177 SER A CA 1
ATOM 1417 C C . SER A 1 177 ? -9.041 8.991 13.125 1.00 91.88 177 SER A C 1
ATOM 1419 O O . SER A 1 177 ? -8.091 8.261 12.839 1.00 91.88 177 SER A O 1
ATOM 1421 N N . LYS A 1 178 ? -9.169 9.563 14.333 1.00 87.62 178 LYS A N 1
ATOM 1422 C CA . LYS A 1 178 ? -8.162 9.470 15.409 1.00 87.62 178 LYS A CA 1
ATOM 1423 C C . LYS A 1 178 ? -7.635 8.042 15.605 1.00 87.62 178 LYS A C 1
ATOM 1425 O O . LYS A 1 178 ? -6.436 7.810 15.550 1.00 87.62 178 LYS A O 1
ATOM 1430 N N . GLY A 1 179 ? -8.530 7.058 15.722 1.00 91.25 179 GLY A N 1
ATOM 1431 C CA . GLY A 1 179 ? -8.139 5.667 15.968 1.00 91.25 179 GLY A CA 1
ATOM 1432 C C . GLY A 1 179 ? -7.359 4.999 14.826 1.00 91.25 179 GLY A C 1
ATOM 1433 O O . GLY A 1 179 ? -6.524 4.137 15.101 1.00 91.25 179 GLY A O 1
ATOM 1434 N N . LEU A 1 180 ? -7.628 5.361 13.566 1.00 92.44 180 LEU A N 1
ATOM 1435 C CA .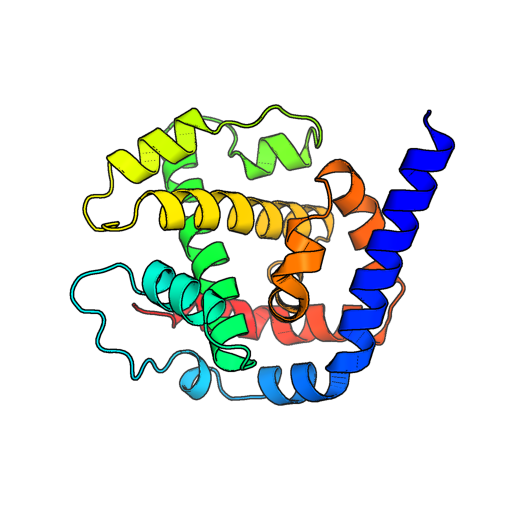 LEU A 1 180 ? -6.878 4.854 12.409 1.00 92.44 180 LEU A CA 1
ATOM 1436 C C . LEU A 1 180 ? -5.554 5.604 12.238 1.00 92.44 180 LEU A C 1
ATOM 1438 O O . LEU A 1 180 ? -4.533 4.975 11.965 1.00 92.44 180 LEU A O 1
ATOM 1442 N N . CYS A 1 181 ? -5.575 6.925 12.418 1.00 92.62 181 CYS A N 1
ATOM 1443 C CA . CYS A 1 181 ? -4.396 7.783 12.354 1.00 92.62 181 CYS A CA 1
ATOM 1444 C C . CYS A 1 181 ? -3.339 7.356 13.381 1.00 92.62 181 CYS A C 1
ATOM 1446 O O . CYS A 1 181 ? -2.190 7.116 13.005 1.00 92.62 181 CYS A O 1
ATOM 1448 N N . ASP A 1 182 ? -3.744 7.179 14.642 1.00 93.06 182 ASP A N 1
ATOM 1449 C CA . ASP A 1 182 ? -2.864 6.741 15.731 1.00 93.06 182 ASP A CA 1
ATOM 1450 C C . ASP A 1 182 ? -2.279 5.354 15.424 1.00 93.06 182 ASP A C 1
ATOM 1452 O O . ASP A 1 182 ? -1.069 5.154 15.479 1.00 93.06 182 ASP A O 1
ATOM 1456 N N . LEU A 1 183 ? -3.112 4.409 14.969 1.00 93.06 183 LEU A N 1
ATOM 1457 C CA . LEU A 1 183 ? -2.654 3.060 14.625 1.00 93.06 183 LEU A CA 1
ATOM 1458 C C . LEU A 1 183 ? -1.619 3.052 13.489 1.00 93.06 183 LEU A C 1
ATOM 1460 O O . LEU A 1 183 ? -0.637 2.308 13.552 1.00 93.06 183 LEU A O 1
ATOM 1464 N N . ALA A 1 184 ? -1.838 3.857 12.446 1.00 91.44 184 ALA A N 1
ATOM 1465 C CA . ALA A 1 184 ? -0.889 4.007 11.347 1.00 91.44 184 ALA A CA 1
ATOM 1466 C C . ALA A 1 184 ? 0.450 4.588 11.831 1.00 91.44 184 ALA A C 1
ATOM 1468 O O . ALA A 1 184 ? 1.510 4.138 11.388 1.00 91.44 184 ALA A O 1
ATOM 1469 N N . ALA A 1 185 ? 0.406 5.556 12.750 1.00 90.62 185 ALA A N 1
ATOM 1470 C CA . ALA A 1 185 ? 1.595 6.175 13.320 1.00 90.62 185 ALA A CA 1
ATOM 1471 C C . ALA A 1 185 ? 2.375 5.219 14.229 1.00 90.62 185 ALA A C 1
ATOM 1473 O O . ALA A 1 185 ? 3.566 4.994 14.001 1.00 90.62 185 ALA A O 1
ATOM 1474 N N . ASP A 1 186 ? 1.693 4.590 15.182 1.00 92.44 186 ASP A N 1
ATOM 1475 C CA . ASP A 1 186 ? 2.294 3.703 16.181 1.00 92.44 186 ASP A CA 1
ATOM 1476 C C . ASP A 1 186 ? 2.976 2.492 15.546 1.00 92.44 186 ASP A C 1
ATOM 1478 O O . ASP A 1 186 ? 4.002 2.000 16.026 1.00 92.44 186 ASP A O 1
ATOM 1482 N N . ARG A 1 187 ? 2.416 1.993 14.439 1.00 92.12 187 ARG A N 1
ATOM 1483 C CA . ARG A 1 187 ? 2.911 0.780 13.780 1.00 92.12 187 ARG A CA 1
ATOM 1484 C C . ARG A 1 187 ? 3.898 1.046 12.659 1.00 92.12 187 ARG A C 1
ATOM 1486 O O . ARG A 1 187 ? 4.507 0.084 12.202 1.00 92.12 187 ARG A O 1
ATOM 1493 N N . SER A 1 188 ? 4.146 2.302 12.282 1.00 88.75 188 SER A N 1
ATOM 1494 C CA . SER A 1 188 ? 5.104 2.680 11.232 1.00 88.75 188 SER A CA 1
ATOM 1495 C C . SER A 1 188 ? 6.463 1.979 11.390 1.00 88.75 188 SER A C 1
ATOM 1497 O O . SER A 1 188 ? 6.886 1.246 10.493 1.00 88.75 188 SER A O 1
ATOM 1499 N N . LYS A 1 189 ? 7.107 2.103 12.562 1.00 90.19 189 LYS A N 1
ATOM 1500 C CA . LYS A 1 189 ? 8.411 1.468 12.846 1.00 90.19 189 LYS A CA 1
ATOM 1501 C C . LYS A 1 189 ? 8.356 -0.056 12.750 1.00 90.19 189 LYS A C 1
ATOM 1503 O O . LYS A 1 189 ? 9.257 -0.666 12.184 1.00 90.19 189 LYS A O 1
ATOM 1508 N N . TRP A 1 190 ? 7.284 -0.658 13.261 1.00 92.50 190 TRP A N 1
ATOM 1509 C CA . TRP A 1 190 ? 7.069 -2.103 13.189 1.00 92.50 190 TRP A CA 1
ATOM 1510 C C . TRP A 1 190 ? 6.963 -2.580 11.732 1.00 92.50 190 TRP A C 1
ATOM 1512 O O . TRP A 1 190 ? 7.565 -3.591 11.379 1.00 92.50 190 TRP A O 1
ATOM 1522 N N . VAL A 1 191 ? 6.293 -1.821 10.853 1.00 91.19 191 VAL A N 1
ATOM 1523 C CA . VAL A 1 191 ? 6.218 -2.147 9.415 1.00 91.19 191 VAL A CA 1
ATOM 1524 C C . VAL A 1 191 ? 7.588 -2.072 8.756 1.00 91.19 191 VAL A C 1
ATOM 1526 O O . VAL A 1 191 ? 7.923 -2.937 7.950 1.00 91.19 191 VAL A O 1
ATOM 1529 N N . GLN A 1 192 ? 8.368 -1.032 9.059 1.00 89.12 192 GLN A N 1
ATOM 1530 C CA . GLN A 1 192 ? 9.711 -0.885 8.491 1.00 89.12 192 GLN A CA 1
ATOM 1531 C C . GLN A 1 192 ? 10.615 -2.037 8.927 1.00 89.12 192 GLN A C 1
ATOM 1533 O O . GLN A 1 192 ? 11.347 -2.591 8.110 1.00 89.12 192 GLN A O 1
ATOM 1538 N N . GLU A 1 193 ? 10.497 -2.458 10.185 1.00 90.50 193 GLU A N 1
ATOM 1539 C CA . GLU A 1 193 ? 11.225 -3.615 10.687 1.00 90.50 193 GLU A CA 1
ATOM 1540 C C . GLU A 1 193 ? 10.776 -4.914 10.006 1.00 90.50 193 GLU A C 1
ATOM 1542 O O . GLU A 1 193 ? 11.619 -5.706 9.587 1.00 90.50 193 GLU A O 1
ATOM 1547 N N . CYS A 1 194 ? 9.469 -5.097 9.780 1.00 90.81 194 CYS A N 1
ATOM 1548 C CA . CYS A 1 194 ? 8.964 -6.208 8.971 1.00 90.81 194 CYS A CA 1
ATOM 1549 C C . CYS A 1 194 ? 9.561 -6.189 7.561 1.00 90.81 194 CYS A C 1
ATOM 1551 O O . CYS A 1 194 ? 10.031 -7.220 7.103 1.00 90.81 194 CYS A O 1
ATOM 1553 N N . LYS A 1 195 ? 9.597 -5.033 6.881 1.00 88.00 195 LYS A N 1
ATOM 1554 C CA . LYS A 1 195 ? 10.202 -4.899 5.540 1.00 88.00 195 LYS A CA 1
ATOM 1555 C C . LYS A 1 195 ? 11.676 -5.297 5.540 1.00 88.00 195 LYS A C 1
ATOM 1557 O O . LYS A 1 195 ? 12.112 -5.997 4.635 1.00 88.00 195 LYS A O 1
ATOM 1562 N N . ARG A 1 196 ? 12.428 -4.866 6.557 1.00 87.19 196 ARG A N 1
ATOM 1563 C CA . ARG A 1 196 ? 13.861 -5.159 6.708 1.00 87.19 196 ARG A CA 1
ATOM 1564 C C . ARG A 1 196 ? 14.126 -6.646 6.946 1.00 87.19 196 ARG A C 1
ATOM 1566 O O . ARG A 1 196 ? 15.104 -7.185 6.433 1.00 87.19 196 ARG A O 1
ATOM 1573 N N . LEU A 1 197 ? 13.284 -7.286 7.755 1.00 86.50 197 LEU A N 1
ATOM 1574 C CA . LEU A 1 197 ? 13.419 -8.693 8.130 1.00 86.50 197 LEU A CA 1
ATOM 1575 C C . LEU A 1 197 ? 12.750 -9.656 7.153 1.00 86.50 197 LEU A C 1
ATOM 1577 O O . LEU A 1 197 ? 13.037 -10.851 7.214 1.00 86.50 197 LEU A O 1
ATOM 1581 N N . TYR A 1 198 ? 11.900 -9.160 6.255 1.00 83.56 198 TYR A N 1
ATOM 1582 C CA . TYR A 1 198 ? 11.293 -9.948 5.193 1.00 83.56 198 TYR A CA 1
ATOM 1583 C C . TYR A 1 198 ? 12.360 -10.331 4.168 1.00 83.56 198 TYR A C 1
ATOM 1585 O O . TYR A 1 198 ? 12.576 -9.681 3.143 1.00 83.56 198 TYR A O 1
ATOM 1593 N N . LYS A 1 199 ? 13.072 -11.401 4.502 1.00 64.19 199 LYS A N 1
ATOM 1594 C CA . LYS A 1 199 ? 13.901 -12.149 3.579 1.00 64.19 199 LYS A CA 1
ATOM 1595 C C . LYS A 1 199 ? 12.981 -13.172 2.946 1.00 64.19 199 LYS A C 1
ATOM 1597 O O . LYS A 1 199 ? 12.418 -14.013 3.643 1.00 64.19 199 LYS A O 1
ATOM 1602 N N . GLY A 1 200 ? 12.781 -13.003 1.648 1.00 51.62 200 GLY A N 1
ATOM 1603 C CA . GLY A 1 200 ? 12.345 -14.110 0.829 1.00 51.62 200 GLY A CA 1
ATOM 1604 C C . GLY A 1 200 ? 13.326 -15.266 0.952 1.00 51.62 200 GLY A C 1
ATOM 1605 O O . GLY A 1 200 ? 14.540 -14.961 0.913 1.00 51.62 200 GLY A O 1
#

Mean predicted aligned error: 5.4 Å